Protein AF-W4P9Q2-F1 (afdb_monomer)

Organism: NCBI:txid1235809

Mean predicted aligned error: 14.95 Å

Radius of gyration: 25.49 Å; Cα contacts (8 Å, |Δi|>4): 202; chains: 1; bounding box: 60×60×60 Å

Foldseek 3Di:
DDPPVLVVLVVVLLVLCVVCPVVVNDDLVVSLVVSLVVQLDDPDPDPVVNVVSNVSSVLVSCCSPPVVVLCCVQSVDPDHDPVSVVVSVVCSVVVNHPPPQLPQFADDDLVVLVVVLCVCQVVVQFVDRDDSVLSNCLRSLNHPAATEGCALQSVLVVSVVCVVVVRGDPCNQVSCQVSVRYAYNPDSHGRRNDDPCPDDPPPPPPPDDDDDDD

Nearest PDB structures (foldseek):
  7q4p-assembly1_A  TM=1.648E-01  e=4.719E+00  Homo sapiens

pLDDT: mean 84.99, std 19.3, range [28.73, 98.56]

Sequence (214 aa):
MPENELWQLYRAAYEQYQCEILKGEKNYSRFVNDFFAYHLPTSCTREKQMRLHVMHVFSIKELLEERRDLVNFFFSKGSFDEEDYHQMEHLFNTGSSIESERESLANFSEKQISLITDFVNTTKLFRQDVSENDMANLFKCKLHAPLQANVNRHVALFFGALRQYGLLPFSWQMIIEENRLISSSANNQHFVPVISDAGCHRQRMSNSQRKSLP

Structure (mmCIF, N/CA/C/O backbone):
data_AF-W4P9Q2-F1
#
_entry.id   AF-W4P9Q2-F1
#
loop_
_atom_site.group_PDB
_atom_site.id
_atom_site.type_symbol
_atom_site.label_atom_id
_atom_site.label_alt_id
_atom_site.label_comp_id
_atom_site.label_asym_id
_atom_site.label_entity_id
_atom_site.label_seq_id
_atom_site.pdbx_PDB_ins_code
_atom_site.Cartn_x
_atom_site.Cartn_y
_atom_site.Cartn_z
_atom_site.occupancy
_atom_site.B_iso_or_equiv
_atom_site.auth_seq_id
_atom_site.auth_comp_id
_atom_site.auth_asym_id
_atom_site.auth_atom_id
_atom_site.pdbx_PDB_model_num
ATOM 1 N N . MET A 1 1 ? 31.431 -2.609 -10.080 1.00 64.31 1 MET A N 1
ATOM 2 C CA . MET A 1 1 ? 30.016 -2.195 -10.048 1.00 64.31 1 MET A CA 1
ATOM 3 C C . MET A 1 1 ? 29.830 -1.178 -8.950 1.00 64.31 1 MET A C 1
ATOM 5 O O . MET A 1 1 ? 30.588 -1.265 -7.984 1.00 64.31 1 MET A O 1
ATOM 9 N N . PRO A 1 2 ? 28.917 -0.212 -9.123 1.00 70.75 2 PRO A N 1
ATOM 10 C CA . PRO A 1 2 ? 28.586 0.739 -8.070 1.00 70.75 2 PRO A CA 1
ATOM 11 C C . PRO A 1 2 ? 28.010 0.004 -6.855 1.00 70.75 2 PRO A C 1
ATOM 13 O O . PRO A 1 2 ? 27.377 -1.039 -7.000 1.00 70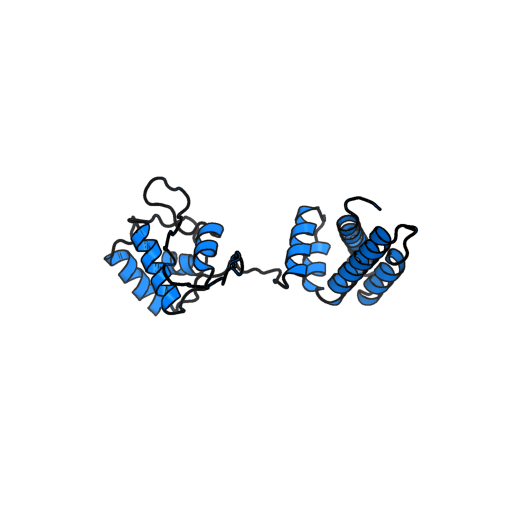.75 2 PRO A O 1
ATOM 16 N N . GLU A 1 3 ? 28.255 0.545 -5.664 1.00 72.44 3 GLU A N 1
ATOM 17 C CA . GLU A 1 3 ? 27.839 -0.047 -4.384 1.00 72.44 3 GLU A CA 1
ATOM 18 C C . GLU A 1 3 ? 26.306 -0.172 -4.272 1.00 72.44 3 GLU A C 1
ATOM 20 O O . GLU A 1 3 ? 25.815 -1.118 -3.666 1.00 72.44 3 GLU A O 1
ATOM 25 N N . ASN A 1 4 ? 25.566 0.683 -4.995 1.00 88.38 4 ASN A N 1
ATOM 26 C CA . ASN A 1 4 ? 24.100 0.753 -5.008 1.00 88.38 4 ASN A CA 1
ATOM 27 C C . ASN A 1 4 ? 23.515 0.478 -6.409 1.00 88.38 4 ASN A C 1
ATOM 29 O O . ASN A 1 4 ? 22.657 1.214 -6.890 1.00 88.38 4 ASN A O 1
ATOM 33 N N . GLU A 1 5 ? 24.019 -0.536 -7.117 1.00 94.12 5 GLU A N 1
ATOM 34 C CA . GLU A 1 5 ? 23.591 -0.838 -8.494 1.00 94.12 5 GLU A CA 1
ATOM 35 C C . GLU A 1 5 ? 22.075 -1.020 -8.646 1.00 94.12 5 GLU A C 1
ATOM 37 O O . GLU A 1 5 ? 21.499 -0.484 -9.590 1.00 94.12 5 GLU A O 1
ATOM 42 N N . LEU A 1 6 ? 21.427 -1.738 -7.726 1.00 95.69 6 LEU A N 1
ATOM 43 C CA . LEU A 1 6 ? 19.989 -1.996 -7.805 1.00 95.69 6 LEU A CA 1
ATOM 44 C C . LEU A 1 6 ? 19.186 -0.689 -7.781 1.00 95.69 6 LEU A C 1
ATOM 46 O O . LEU A 1 6 ? 18.374 -0.451 -8.671 1.00 95.69 6 LEU A O 1
ATOM 50 N N . TRP A 1 7 ? 19.501 0.206 -6.845 1.00 96.81 7 TRP A N 1
ATOM 51 C CA . TRP A 1 7 ? 18.944 1.559 -6.795 1.00 96.81 7 TRP A CA 1
ATOM 52 C C . TRP A 1 7 ? 19.163 2.333 -8.106 1.00 96.81 7 TRP A C 1
ATOM 54 O O . TRP A 1 7 ? 18.234 2.944 -8.634 1.00 96.81 7 TRP A O 1
ATOM 64 N N . GLN A 1 8 ? 20.365 2.272 -8.687 1.00 96.69 8 GLN A N 1
ATOM 65 C CA . GLN A 1 8 ? 20.643 2.936 -9.968 1.00 96.69 8 GLN A CA 1
ATOM 66 C C . GLN A 1 8 ? 19.784 2.382 -11.113 1.00 96.69 8 GLN A C 1
ATOM 68 O O . GLN A 1 8 ? 19.359 3.148 -11.974 1.00 96.69 8 GLN A O 1
ATOM 73 N N . LEU A 1 9 ? 19.483 1.080 -11.117 1.00 97.88 9 LEU A N 1
ATOM 74 C CA . LEU A 1 9 ? 18.583 0.482 -12.104 1.00 97.88 9 LEU A CA 1
ATOM 75 C C . LEU A 1 9 ? 17.128 0.922 -11.901 1.00 97.88 9 LEU A C 1
ATOM 77 O O . LEU A 1 9 ? 16.469 1.262 -12.881 1.00 97.88 9 LEU A O 1
ATOM 81 N N . TYR A 1 10 ? 16.639 0.986 -10.658 1.00 98.31 10 TYR A N 1
ATOM 82 C CA . TYR A 1 10 ? 15.317 1.551 -10.352 1.00 98.31 10 TYR A CA 1
ATOM 83 C C . TYR A 1 10 ? 15.205 3.002 -10.845 1.00 98.31 10 TYR A C 1
ATOM 85 O O . TYR A 1 10 ? 14.236 3.358 -11.518 1.00 98.31 10 TYR A O 1
ATOM 93 N N . ARG A 1 11 ? 16.223 3.830 -10.573 1.00 97.88 11 ARG A N 1
ATOM 94 C CA . ARG A 1 11 ? 16.281 5.222 -11.040 1.00 97.88 11 ARG A CA 1
ATOM 95 C C . ARG A 1 11 ? 16.314 5.322 -12.567 1.00 97.88 11 ARG A C 1
ATOM 97 O O . ARG A 1 11 ? 15.564 6.112 -13.130 1.00 97.88 11 ARG A O 1
ATOM 104 N N . ALA A 1 12 ? 17.130 4.512 -13.240 1.00 98.00 12 ALA A N 1
ATOM 105 C CA . ALA A 1 12 ? 17.185 4.492 -14.701 1.00 98.00 12 ALA A CA 1
ATOM 106 C C . ALA A 1 12 ? 15.833 4.084 -15.315 1.00 98.00 12 ALA A C 1
ATOM 108 O O . ALA A 1 12 ? 15.371 4.704 -16.273 1.00 98.00 12 ALA A O 1
ATOM 109 N N . ALA A 1 13 ? 15.163 3.082 -14.734 1.00 98.38 13 ALA A N 1
ATOM 110 C CA . ALA A 1 13 ? 13.840 2.650 -15.176 1.00 98.38 13 ALA A CA 1
ATOM 111 C C . ALA A 1 13 ? 12.796 3.761 -14.990 1.00 98.38 13 ALA A C 1
ATOM 113 O O . ALA A 1 13 ? 11.980 3.984 -15.884 1.00 98.38 13 ALA A O 1
ATOM 114 N N . TYR A 1 14 ? 12.855 4.489 -13.870 1.00 98.56 14 TYR A N 1
ATOM 115 C CA . TYR A 1 14 ? 12.022 5.663 -13.611 1.00 98.56 14 TYR A CA 1
ATOM 116 C C . TYR A 1 14 ? 12.231 6.767 -14.656 1.00 98.56 14 TYR A C 1
ATOM 118 O O . TYR A 1 14 ? 11.268 7.234 -15.264 1.00 98.56 14 TYR A O 1
ATOM 126 N N . GLU A 1 15 ? 13.480 7.169 -14.901 1.00 98.06 15 GLU A N 1
ATOM 127 C CA . GLU A 1 15 ? 13.819 8.238 -15.850 1.00 98.06 15 GLU A CA 1
ATOM 128 C C . GLU A 1 15 ? 13.358 7.893 -17.271 1.00 98.06 15 GLU A C 1
ATOM 130 O O . GLU A 1 15 ? 12.768 8.725 -17.972 1.00 98.06 15 GLU A O 1
ATOM 135 N N . GLN A 1 16 ? 13.570 6.642 -17.683 1.00 97.69 16 GLN A N 1
ATOM 136 C CA . GLN A 1 16 ? 13.121 6.166 -18.981 1.00 97.69 16 GLN A CA 1
ATOM 137 C C . GLN A 1 16 ? 11.587 6.065 -19.050 1.00 97.69 16 GLN A C 1
ATOM 139 O O . GLN A 1 16 ? 11.004 6.464 -20.056 1.00 97.69 16 GLN A O 1
ATOM 144 N N . TYR A 1 17 ? 10.907 5.628 -17.987 1.00 97.94 17 TYR A N 1
ATOM 145 C CA . TYR A 1 17 ? 9.440 5.608 -17.921 1.00 97.94 17 TYR A CA 1
ATOM 146 C C . TYR A 1 17 ? 8.835 7.017 -18.048 1.00 97.94 17 TYR A C 1
ATOM 148 O O . TYR A 1 17 ? 7.895 7.227 -18.819 1.00 97.94 17 TYR A O 1
ATOM 156 N N . GLN A 1 18 ? 9.405 8.000 -17.347 1.00 97.06 18 GLN A N 1
ATOM 157 C CA . GLN A 1 18 ? 9.011 9.411 -17.433 1.00 97.06 18 GLN A CA 1
ATOM 158 C C . GLN A 1 18 ? 9.137 9.952 -18.860 1.00 97.06 18 GLN A C 1
ATOM 160 O O . GLN A 1 18 ? 8.258 10.665 -19.347 1.00 97.06 18 GLN A O 1
ATOM 165 N N . CYS A 1 19 ? 10.228 9.608 -19.547 1.00 94.81 19 CYS A N 1
ATOM 166 C CA . CYS A 1 19 ? 10.469 10.073 -20.906 1.00 94.81 19 CYS A CA 1
ATOM 167 C C . CYS A 1 19 ? 9.597 9.356 -21.936 1.00 94.81 19 CYS A C 1
ATOM 169 O O . CYS A 1 19 ? 9.021 10.019 -22.787 1.00 94.81 19 CYS A O 1
ATOM 171 N N . GLU A 1 20 ? 9.488 8.033 -21.861 1.00 93.75 20 GLU A N 1
ATOM 172 C CA . GLU A 1 20 ? 8.921 7.229 -22.944 1.00 93.75 20 GLU A CA 1
ATOM 173 C C . GLU A 1 20 ? 7.435 6.908 -22.740 1.00 93.75 20 GLU A C 1
ATOM 175 O O . GLU A 1 20 ? 6.664 6.899 -23.701 1.00 93.75 20 GLU A O 1
ATOM 180 N N . ILE A 1 21 ? 7.008 6.642 -21.500 1.00 93.12 21 ILE A N 1
ATOM 181 C CA . ILE A 1 21 ? 5.643 6.184 -21.207 1.00 93.12 21 ILE A CA 1
ATOM 182 C C . ILE A 1 21 ? 4.716 7.352 -20.905 1.00 93.12 21 ILE A C 1
ATOM 184 O O . ILE A 1 21 ? 3.6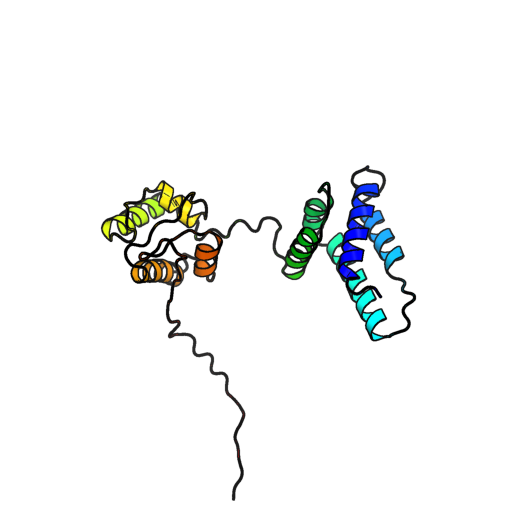61 7.459 -21.530 1.00 93.12 21 ILE A O 1
ATOM 188 N N . LEU A 1 22 ? 5.097 8.255 -19.997 1.00 88.62 22 LEU A N 1
ATOM 189 C CA . LEU A 1 22 ? 4.222 9.377 -19.628 1.00 88.62 22 LEU A CA 1
ATOM 190 C C . LEU A 1 22 ? 4.018 10.379 -20.769 1.00 88.62 22 LEU A C 1
ATOM 192 O O . LEU A 1 22 ? 2.963 11.004 -20.853 1.00 88.62 22 LEU A O 1
ATOM 196 N N . LYS A 1 23 ? 4.986 10.494 -21.683 1.00 90.12 23 LYS A N 1
ATOM 197 C CA . LYS A 1 23 ? 4.844 11.301 -22.905 1.00 90.12 23 LYS A CA 1
ATOM 198 C C . LYS A 1 23 ? 4.103 10.578 -24.035 1.00 90.12 23 LYS A C 1
ATOM 200 O O . LYS A 1 23 ? 3.857 11.179 -25.075 1.00 90.12 23 LYS A O 1
ATOM 205 N N . GLY A 1 24 ? 3.743 9.304 -23.849 1.00 83.88 24 GLY A N 1
ATOM 206 C CA . GLY A 1 24 ? 3.058 8.494 -24.859 1.00 83.88 24 GLY A CA 1
ATOM 207 C C . GLY A 1 24 ? 3.923 8.133 -26.071 1.00 83.88 24 GLY A C 1
ATOM 208 O O . GLY A 1 24 ? 3.384 7.806 -27.126 1.00 83.88 24 GLY A O 1
ATOM 209 N N . GLU A 1 25 ? 5.250 8.193 -25.943 1.00 82.44 25 GLU A N 1
ATOM 210 C CA . GLU A 1 25 ? 6.199 7.941 -27.036 1.00 82.44 25 GLU A CA 1
ATOM 211 C C . GLU A 1 25 ? 6.399 6.441 -27.303 1.00 82.44 25 GLU A C 1
ATOM 213 O O . GLU A 1 25 ? 6.746 6.046 -28.419 1.00 82.44 25 GLU A O 1
ATOM 218 N N . LYS A 1 26 ? 6.175 5.586 -26.295 1.00 90.62 26 LYS A N 1
ATOM 219 C CA . LYS A 1 26 ? 6.426 4.145 -26.388 1.00 90.62 26 LYS A CA 1
ATOM 220 C C . LYS A 1 26 ? 5.340 3.312 -25.712 1.00 90.62 26 LYS A C 1
ATOM 222 O O . LYS A 1 26 ? 4.760 3.681 -24.695 1.00 90.62 26 LYS A O 1
ATOM 227 N N . ASN A 1 27 ? 5.091 2.126 -26.266 1.00 92.88 27 ASN A N 1
ATOM 228 C CA . ASN A 1 27 ? 4.282 1.117 -25.592 1.00 92.88 27 ASN A CA 1
ATOM 229 C C . ASN A 1 27 ? 5.034 0.528 -24.386 1.00 92.88 27 ASN A C 1
ATOM 231 O O . ASN A 1 27 ? 6.227 0.237 -24.475 1.00 92.88 27 ASN A O 1
ATOM 235 N N . TYR A 1 28 ? 4.312 0.271 -23.295 1.00 93.50 28 TYR A N 1
ATOM 236 C CA . TYR A 1 28 ? 4.883 -0.258 -22.057 1.00 93.50 28 TYR A CA 1
ATOM 237 C C . TYR A 1 28 ? 5.678 -1.560 -22.245 1.00 93.50 28 TYR A C 1
ATOM 239 O O . TYR A 1 28 ? 6.812 -1.647 -21.788 1.00 93.50 28 TYR A O 1
ATOM 247 N N . SER A 1 29 ? 5.156 -2.552 -22.974 1.00 93.62 29 SER A N 1
ATOM 248 C CA . SER A 1 29 ? 5.878 -3.823 -23.164 1.00 93.62 29 SER A CA 1
ATOM 249 C C . SER A 1 29 ? 7.176 -3.641 -23.953 1.00 93.62 29 SER A C 1
ATOM 251 O O . SER A 1 29 ? 8.146 -4.371 -23.749 1.00 93.62 29 SER A O 1
ATOM 253 N N . ARG A 1 30 ? 7.223 -2.645 -24.846 1.00 96.88 30 ARG A N 1
ATOM 254 C CA . ARG A 1 30 ? 8.439 -2.312 -25.585 1.00 96.88 30 ARG A CA 1
ATOM 255 C C . ARG A 1 30 ? 9.467 -1.625 -24.692 1.00 96.88 30 ARG A C 1
ATOM 257 O O . ARG A 1 30 ? 10.634 -1.987 -24.763 1.00 96.88 30 ARG A O 1
ATOM 264 N N . PHE A 1 31 ? 9.028 -0.701 -23.838 1.00 97.00 31 PHE A N 1
ATOM 265 C CA . PHE A 1 31 ? 9.863 -0.075 -22.808 1.00 97.00 31 PHE A CA 1
ATOM 266 C C . PHE A 1 31 ? 10.551 -1.122 -21.922 1.00 97.00 31 PHE A C 1
ATOM 268 O O . PHE A 1 31 ? 11.771 -1.092 -21.799 1.00 97.00 31 PHE A O 1
ATOM 275 N N . VAL A 1 32 ? 9.798 -2.093 -21.392 1.00 97.62 32 VAL A N 1
ATOM 276 C CA . VAL A 1 32 ? 10.357 -3.144 -20.523 1.00 97.62 32 VAL A CA 1
ATOM 277 C C . VAL A 1 32 ? 11.416 -3.976 -21.250 1.00 97.62 32 VAL A C 1
ATOM 279 O O . VAL A 1 32 ? 12.504 -4.203 -20.721 1.00 97.62 32 VAL A O 1
ATOM 282 N N . ASN A 1 33 ? 11.124 -4.403 -22.482 1.00 97.06 33 ASN A N 1
ATOM 283 C CA . ASN A 1 33 ? 12.061 -5.200 -23.273 1.00 97.06 33 ASN A CA 1
ATOM 284 C C . ASN A 1 33 ? 13.333 -4.423 -23.639 1.00 97.06 33 ASN A C 1
ATOM 286 O O . ASN A 1 33 ? 14.426 -4.982 -23.555 1.00 97.06 33 ASN A O 1
ATOM 290 N N . ASP A 1 34 ? 13.202 -3.151 -24.026 1.00 97.38 34 ASP A N 1
ATOM 291 C CA . ASP A 1 34 ? 14.348 -2.298 -24.351 1.00 97.38 34 ASP A CA 1
ATOM 292 C C . ASP A 1 34 ? 15.218 -2.057 -23.107 1.00 97.38 34 ASP A C 1
ATOM 294 O O . ASP A 1 34 ? 16.438 -2.205 -23.182 1.00 97.38 34 ASP A O 1
ATOM 298 N N . PHE A 1 35 ? 14.598 -1.754 -21.957 1.00 97.81 35 PHE A N 1
ATOM 299 C CA . PHE A 1 35 ? 15.301 -1.570 -20.686 1.00 97.81 35 PHE A CA 1
ATOM 300 C C . PHE A 1 35 ? 16.097 -2.828 -20.315 1.00 97.81 35 PHE A C 1
ATOM 302 O O . PHE A 1 35 ? 17.302 -2.763 -20.067 1.00 97.81 35 PHE A O 1
ATOM 309 N N . PHE A 1 36 ? 15.452 -3.998 -20.349 1.00 97.38 36 PHE A N 1
ATOM 310 C CA . PHE A 1 36 ? 16.111 -5.267 -20.049 1.00 97.38 36 PHE A CA 1
ATOM 311 C C . PHE A 1 36 ? 17.279 -5.555 -21.000 1.00 97.38 36 PHE A C 1
ATOM 313 O O . PHE A 1 36 ? 18.379 -5.871 -20.549 1.00 97.38 36 PHE A O 1
ATOM 320 N N . ALA A 1 37 ? 17.064 -5.423 -22.311 1.00 96.94 37 ALA A N 1
ATOM 321 C CA . ALA A 1 37 ? 18.093 -5.702 -23.309 1.00 96.94 37 ALA A CA 1
ATOM 322 C C . ALA A 1 37 ? 19.308 -4.771 -23.176 1.00 96.94 37 ALA A C 1
ATOM 324 O O . ALA A 1 37 ? 20.439 -5.211 -23.383 1.00 96.94 37 ALA A O 1
ATOM 325 N N . TYR A 1 38 ? 19.080 -3.505 -22.820 1.00 97.25 38 TYR A N 1
ATOM 326 C CA . TYR A 1 38 ? 20.139 -2.517 -22.638 1.00 97.25 38 TYR A CA 1
ATOM 327 C C . TYR A 1 38 ? 20.955 -2.757 -21.363 1.00 97.25 38 TYR A C 1
ATOM 329 O O . TYR A 1 38 ? 22.178 -2.627 -21.385 1.00 97.25 38 TYR A O 1
ATOM 337 N N . HIS A 1 39 ? 20.294 -3.125 -20.262 1.00 96.50 39 HIS A N 1
ATOM 338 C CA . HIS A 1 39 ? 20.943 -3.257 -18.958 1.00 96.50 39 HIS A CA 1
ATOM 339 C C . HIS A 1 39 ? 21.492 -4.653 -18.654 1.00 96.50 39 HIS A C 1
ATOM 341 O O . HIS A 1 39 ? 22.308 -4.760 -17.749 1.00 96.50 39 HIS A O 1
ATOM 347 N N . LEU A 1 40 ? 21.092 -5.703 -19.380 1.00 95.56 40 LEU A N 1
ATOM 348 C CA . LEU A 1 40 ? 21.566 -7.076 -19.149 1.00 95.56 40 LEU A CA 1
ATOM 349 C C . LEU A 1 40 ? 23.082 -7.278 -19.360 1.00 95.56 40 LEU A C 1
ATOM 351 O O . LEU A 1 40 ? 23.690 -8.035 -18.595 1.00 95.56 40 LEU A O 1
ATOM 355 N N . PRO A 1 41 ? 23.725 -6.692 -20.389 1.00 94.19 41 PRO A N 1
ATOM 356 C CA . PRO A 1 41 ? 25.159 -6.850 -20.575 1.00 94.19 41 PRO A CA 1
ATOM 357 C C . PRO A 1 41 ? 25.950 -6.099 -19.501 1.00 94.19 41 PRO A C 1
ATOM 359 O O . PRO A 1 41 ? 25.735 -4.915 -19.256 1.00 94.19 41 PRO A O 1
ATOM 362 N N . THR A 1 42 ? 26.969 -6.755 -18.944 1.00 88.81 42 THR A N 1
ATOM 363 C CA . THR A 1 42 ? 27.932 -6.112 -18.048 1.00 88.81 42 THR A CA 1
ATOM 364 C C . THR A 1 42 ? 29.367 -6.324 -18.508 1.00 88.81 42 THR A C 1
ATOM 366 O O . THR A 1 42 ? 29.739 -7.397 -18.975 1.00 88.81 42 THR A O 1
ATOM 369 N N . SER A 1 43 ? 30.204 -5.302 -18.332 1.00 86.94 43 SER A N 1
ATOM 370 C CA . SER A 1 43 ? 31.654 -5.392 -18.531 1.00 86.94 43 SER A CA 1
ATOM 371 C C . SER A 1 43 ? 32.390 -6.012 -17.333 1.00 86.94 43 SER A C 1
ATOM 373 O O . SER A 1 43 ? 33.615 -6.146 -17.356 1.00 86.94 43 SER A O 1
ATOM 375 N N . CYS A 1 44 ? 31.677 -6.381 -16.261 1.00 86.94 44 CYS A N 1
ATOM 376 C CA . CYS A 1 44 ? 32.286 -6.953 -15.069 1.00 86.94 44 CYS A CA 1
ATOM 377 C C . CYS A 1 44 ? 32.764 -8.394 -15.297 1.00 86.94 44 CYS A C 1
ATOM 379 O O . CYS A 1 44 ? 31.982 -9.282 -15.614 1.00 86.94 44 CYS A O 1
ATOM 381 N N . THR A 1 45 ? 34.049 -8.645 -15.040 1.00 86.00 45 THR A N 1
ATOM 382 C CA . THR A 1 45 ? 34.677 -9.969 -15.194 1.00 86.00 45 THR A CA 1
ATOM 383 C C . THR A 1 45 ? 34.734 -10.779 -13.896 1.00 86.00 45 THR A C 1
ATOM 385 O O . THR A 1 45 ? 35.119 -11.947 -13.902 1.00 86.00 45 THR A O 1
ATOM 388 N N . ARG A 1 46 ? 34.357 -10.185 -12.755 1.00 92.31 46 ARG A N 1
ATOM 389 C CA . ARG A 1 46 ? 34.334 -10.871 -11.456 1.00 92.31 46 ARG A CA 1
ATOM 390 C C . ARG A 1 46 ? 33.032 -11.644 -11.313 1.00 92.31 46 ARG A C 1
ATOM 392 O O . ARG A 1 46 ? 31.973 -11.040 -11.178 1.00 92.31 46 ARG A O 1
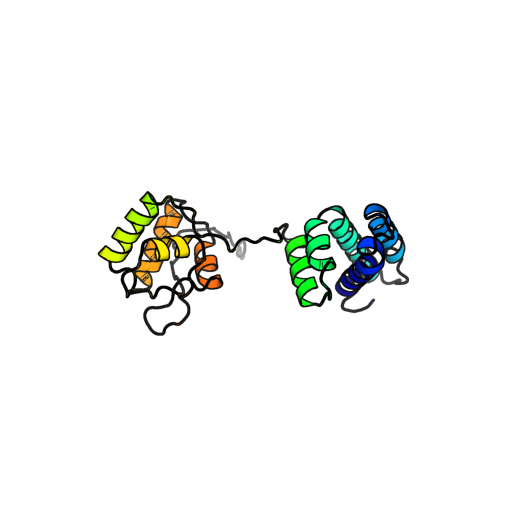ATOM 399 N N . GLU A 1 47 ? 33.128 -12.967 -11.235 1.00 92.75 47 GLU A N 1
ATOM 400 C CA . GLU A 1 47 ? 31.971 -13.870 -11.240 1.00 92.75 47 GLU A CA 1
ATOM 401 C C . GLU A 1 47 ? 30.868 -13.475 -10.243 1.00 92.75 47 GLU A C 1
ATOM 403 O O . GLU A 1 47 ? 29.707 -13.354 -10.625 1.00 92.75 47 GLU A O 1
ATOM 408 N N . LYS A 1 48 ? 31.220 -13.208 -8.976 1.00 91.88 48 LYS A N 1
ATOM 409 C CA . LYS A 1 48 ? 30.242 -12.820 -7.944 1.00 91.88 48 LYS A CA 1
ATOM 410 C C . LYS A 1 48 ? 29.482 -11.537 -8.303 1.00 91.88 48 LYS A C 1
ATOM 412 O O . LYS A 1 48 ? 28.288 -11.451 -8.051 1.00 91.88 48 LYS A O 1
ATOM 417 N N . GLN A 1 49 ? 30.172 -10.551 -8.874 1.00 91.38 49 GLN A N 1
ATOM 418 C CA . GLN A 1 49 ? 29.569 -9.272 -9.257 1.00 91.38 49 GLN A CA 1
ATOM 419 C C . GLN A 1 49 ? 28.714 -9.424 -10.518 1.00 91.38 49 GLN A C 1
ATOM 421 O O . GLN A 1 49 ? 27.606 -8.910 -10.561 1.00 91.38 49 GLN A O 1
ATOM 426 N N . MET A 1 50 ? 29.178 -10.206 -11.495 1.00 92.94 50 MET A N 1
ATOM 427 C CA . MET A 1 50 ? 28.403 -10.524 -12.695 1.00 92.94 50 MET A CA 1
ATOM 428 C C . MET A 1 50 ? 27.096 -11.251 -12.354 1.00 92.94 50 MET A C 1
ATOM 430 O O . MET A 1 50 ? 26.039 -10.869 -12.844 1.00 92.94 50 MET A O 1
ATOM 434 N N . ARG A 1 51 ? 27.142 -12.262 -11.474 1.00 94.50 51 ARG A N 1
ATOM 435 C CA . ARG A 1 51 ? 25.933 -12.965 -11.013 1.00 94.50 51 ARG A CA 1
ATOM 436 C C . ARG A 1 51 ? 24.965 -12.020 -10.302 1.00 94.50 51 ARG A C 1
ATOM 438 O O . ARG A 1 51 ? 23.772 -12.078 -10.570 1.00 94.50 51 ARG A O 1
ATOM 445 N N . LEU A 1 52 ? 25.481 -11.154 -9.430 1.00 94.44 52 LEU A N 1
ATOM 446 C CA . LEU A 1 52 ? 24.665 -10.185 -8.702 1.00 94.44 52 LEU A CA 1
ATOM 447 C C . LEU A 1 52 ? 23.964 -9.200 -9.650 1.00 94.44 52 LEU A C 1
ATOM 449 O O . LEU A 1 52 ? 22.765 -8.993 -9.524 1.00 94.44 52 LEU A O 1
ATOM 453 N N . HIS A 1 53 ? 24.676 -8.677 -10.646 1.00 95.94 53 HIS A N 1
ATOM 454 C CA . HIS A 1 53 ? 24.094 -7.808 -11.668 1.00 95.94 53 HIS A CA 1
ATOM 455 C C . HIS A 1 53 ? 22.984 -8.480 -12.461 1.00 95.94 53 HIS A C 1
ATOM 457 O O . HIS A 1 53 ? 21.914 -7.904 -12.633 1.00 95.94 53 HIS A O 1
ATOM 463 N N . VAL A 1 54 ? 23.208 -9.724 -12.898 1.00 95.94 54 VAL A N 1
ATOM 464 C CA . VAL A 1 54 ? 22.164 -10.496 -13.578 1.00 95.94 54 VAL A CA 1
ATOM 465 C C . VAL A 1 54 ? 20.938 -10.626 -12.671 1.00 95.94 54 VAL A C 1
ATOM 467 O O . VAL A 1 54 ? 19.828 -10.378 -13.130 1.00 95.94 54 VAL A O 1
ATOM 470 N N . MET A 1 55 ? 21.113 -10.926 -11.379 1.00 95.94 55 MET A N 1
ATOM 471 C CA . MET A 1 55 ? 19.989 -10.967 -10.435 1.00 95.94 55 MET A CA 1
ATOM 472 C C . MET A 1 55 ? 19.261 -9.621 -10.327 1.00 95.94 55 MET A C 1
ATOM 474 O O . MET A 1 55 ? 18.034 -9.604 -10.361 1.00 95.94 55 MET A O 1
ATOM 478 N N . HIS A 1 56 ? 19.987 -8.504 -10.244 1.00 97.06 56 HIS A N 1
ATOM 479 C CA . HIS A 1 56 ? 19.384 -7.172 -10.184 1.00 97.06 56 HIS A CA 1
ATOM 480 C C . HIS A 1 56 ? 18.570 -6.849 -11.442 1.00 97.06 56 HIS A C 1
ATOM 482 O O . HIS A 1 56 ? 17.414 -6.452 -11.339 1.00 97.06 56 HIS A O 1
ATOM 488 N N . VAL A 1 57 ? 19.133 -7.062 -12.633 1.00 97.56 57 VAL A N 1
ATOM 489 C CA . VAL A 1 57 ? 18.449 -6.766 -13.901 1.00 97.56 57 VAL A CA 1
ATOM 490 C C . VAL A 1 57 ? 17.185 -7.614 -14.064 1.00 97.56 57 VAL A C 1
ATOM 492 O O . VAL A 1 57 ? 16.149 -7.097 -14.482 1.00 97.56 57 VAL A O 1
ATOM 495 N N . PHE A 1 58 ? 17.237 -8.898 -13.698 1.00 97.62 58 PHE A N 1
ATOM 496 C CA . PHE A 1 58 ? 16.055 -9.763 -13.725 1.00 97.62 58 PHE A CA 1
ATOM 497 C C . PHE A 1 58 ? 15.002 -9.352 -12.693 1.00 97.62 58 PHE A C 1
ATOM 499 O O . PHE A 1 58 ? 13.822 -9.355 -13.026 1.00 97.62 58 PHE A O 1
ATOM 506 N N . SER A 1 59 ? 15.413 -8.938 -11.492 1.00 97.06 59 SER A N 1
ATOM 507 C CA . SER A 1 59 ? 14.499 -8.425 -10.465 1.00 97.06 59 SER A CA 1
ATOM 508 C C . SER A 1 59 ? 13.731 -7.189 -10.951 1.00 97.06 59 SER A C 1
ATOM 510 O O . SER A 1 59 ? 12.515 -7.122 -10.794 1.00 97.06 59 SER A O 1
ATOM 512 N N . ILE A 1 60 ? 14.405 -6.250 -11.629 1.00 98.06 60 ILE A N 1
ATOM 513 C CA . ILE A 1 60 ? 13.734 -5.089 -12.235 1.00 98.06 60 ILE A CA 1
ATOM 514 C C . ILE A 1 60 ? 12.800 -5.515 -13.362 1.00 98.06 60 ILE A C 1
ATOM 516 O O . ILE A 1 60 ? 11.684 -5.015 -13.446 1.00 98.06 60 ILE A O 1
ATOM 520 N N . LYS A 1 61 ? 13.224 -6.440 -14.231 1.00 97.81 61 LYS A N 1
ATOM 521 C CA . LYS A 1 61 ? 12.355 -6.941 -15.303 1.00 97.81 61 LYS A CA 1
ATOM 522 C C . LYS A 1 61 ? 11.064 -7.534 -14.731 1.00 97.81 61 LYS A C 1
ATOM 524 O O . LYS A 1 61 ? 9.988 -7.175 -15.193 1.00 97.81 61 LYS A O 1
ATOM 529 N N . GLU A 1 62 ? 11.176 -8.383 -13.714 1.00 97.69 62 GLU A N 1
ATOM 530 C CA . GLU A 1 62 ? 10.035 -8.996 -13.030 1.00 97.69 62 GLU A CA 1
ATOM 531 C C . GLU A 1 62 ? 9.130 -7.942 -12.378 1.00 97.69 62 GLU A C 1
ATOM 533 O O . GLU A 1 62 ? 7.920 -7.973 -12.577 1.00 97.69 62 GLU A O 1
ATOM 538 N N . LEU A 1 63 ? 9.698 -6.950 -11.684 1.00 98.06 63 LEU A N 1
ATOM 539 C CA . LEU A 1 63 ? 8.943 -5.814 -11.145 1.00 98.06 63 LEU A CA 1
ATOM 540 C C . LEU A 1 63 ? 8.145 -5.087 -12.238 1.00 98.06 63 LEU A C 1
ATOM 542 O O . LEU A 1 63 ? 6.962 -4.797 -12.053 1.00 98.06 63 LEU A O 1
ATOM 546 N N . LEU A 1 64 ? 8.795 -4.779 -13.364 1.00 97.81 64 LEU A N 1
ATOM 547 C CA . LEU A 1 64 ? 8.178 -4.058 -14.474 1.00 97.81 64 LEU A CA 1
ATOM 548 C C . LEU A 1 64 ? 7.072 -4.878 -15.159 1.00 97.81 64 LEU A C 1
ATOM 550 O O . LEU A 1 64 ? 6.090 -4.308 -15.624 1.00 97.81 64 LEU A O 1
ATOM 554 N N . GLU A 1 65 ? 7.198 -6.200 -15.236 1.00 95.31 65 GLU A N 1
ATOM 555 C CA . GLU A 1 65 ? 6.191 -7.058 -15.875 1.00 95.31 65 GLU A CA 1
ATOM 556 C C . GLU A 1 65 ? 5.023 -7.384 -14.938 1.00 95.31 65 GLU A C 1
ATOM 558 O O . GLU A 1 65 ? 3.863 -7.246 -15.330 1.00 95.31 65 GLU A O 1
ATOM 563 N N . GLU A 1 66 ? 5.321 -7.754 -13.693 1.00 94.50 66 GLU A N 1
ATOM 564 C CA . GLU A 1 66 ? 4.362 -8.390 -12.785 1.00 94.50 66 GLU A CA 1
ATOM 565 C C . GLU A 1 66 ? 3.740 -7.415 -11.775 1.00 94.50 66 GLU A C 1
ATOM 567 O O . GLU A 1 66 ? 2.642 -7.651 -11.272 1.00 94.50 66 GLU A O 1
ATOM 572 N N . ARG A 1 67 ? 4.404 -6.288 -11.479 1.00 94.19 67 ARG A N 1
ATOM 573 C CA . ARG A 1 67 ? 3.944 -5.286 -10.499 1.00 94.19 67 ARG A CA 1
ATOM 574 C C . ARG A 1 67 ? 3.797 -3.899 -11.107 1.00 94.19 67 ARG A C 1
ATOM 576 O O . ARG A 1 67 ? 4.253 -2.881 -10.581 1.00 94.19 67 ARG A O 1
ATOM 583 N N . ARG A 1 68 ? 3.078 -3.849 -12.230 1.00 91.75 68 ARG A N 1
ATOM 584 C CA . ARG A 1 68 ? 2.751 -2.602 -12.935 1.00 91.75 68 ARG A CA 1
ATOM 585 C C . ARG A 1 68 ? 1.966 -1.610 -12.072 1.00 91.75 68 ARG A C 1
ATOM 587 O O . ARG A 1 68 ? 2.047 -0.409 -12.313 1.00 91.75 68 ARG A O 1
ATOM 594 N N . ASP A 1 69 ? 1.229 -2.090 -11.072 1.00 88.88 69 ASP A N 1
ATOM 595 C CA . ASP A 1 69 ? 0.612 -1.254 -10.042 1.00 88.88 69 ASP A CA 1
ATOM 596 C C . ASP A 1 69 ? 1.663 -0.370 -9.358 1.00 88.88 69 ASP A C 1
ATOM 598 O O . ASP A 1 69 ? 1.527 0.856 -9.370 1.00 88.88 69 ASP A O 1
ATOM 602 N N . LEU A 1 70 ? 2.746 -0.974 -8.848 1.00 95.25 70 LEU A N 1
ATOM 603 C CA . LEU A 1 70 ? 3.839 -0.256 -8.193 1.00 95.25 70 LEU A CA 1
ATOM 604 C C . LEU A 1 70 ? 4.506 0.711 -9.160 1.00 95.25 70 LEU A C 1
ATOM 606 O O . LEU A 1 70 ? 4.730 1.868 -8.813 1.00 95.25 70 LEU A O 1
ATOM 610 N N . VAL A 1 71 ? 4.795 0.259 -10.382 1.00 96.75 71 VAL A N 1
ATOM 611 C CA . VAL A 1 71 ? 5.442 1.098 -11.398 1.00 96.75 71 VAL A CA 1
ATOM 612 C C . VAL A 1 71 ? 4.598 2.328 -11.697 1.00 96.75 71 VAL A C 1
ATOM 614 O O . VAL A 1 71 ? 5.097 3.443 -11.627 1.00 96.75 71 VAL A O 1
ATOM 617 N N . ASN A 1 72 ? 3.304 2.155 -11.963 1.00 92.19 72 ASN A N 1
ATOM 618 C CA . ASN A 1 72 ? 2.418 3.280 -12.233 1.00 92.19 72 ASN A CA 1
ATOM 619 C C . ASN A 1 72 ? 2.336 4.233 -11.032 1.00 92.19 72 ASN A C 1
ATOM 621 O O . ASN A 1 72 ? 2.311 5.444 -11.230 1.00 92.19 72 ASN A O 1
ATOM 625 N N . PHE A 1 73 ? 2.302 3.715 -9.802 1.00 93.06 73 PHE A N 1
ATOM 626 C CA . PHE A 1 73 ? 2.202 4.538 -8.598 1.00 93.06 73 PHE A CA 1
ATOM 627 C C . PHE A 1 73 ? 3.479 5.336 -8.317 1.00 93.06 73 PHE A C 1
ATOM 629 O O . PHE A 1 73 ? 3.426 6.557 -8.178 1.00 93.06 73 PHE A O 1
ATOM 636 N N . PHE A 1 74 ? 4.629 4.664 -8.253 1.00 96.62 74 PHE A N 1
ATOM 637 C CA . PHE A 1 74 ? 5.898 5.304 -7.919 1.00 96.62 74 PHE A CA 1
ATOM 638 C C . PHE A 1 74 ? 6.466 6.087 -9.098 1.00 96.62 74 PHE A C 1
ATOM 640 O O . PHE A 1 74 ? 6.889 7.226 -8.922 1.00 96.62 74 PHE A O 1
ATOM 647 N N . PHE A 1 75 ? 6.432 5.535 -10.314 1.00 97.38 75 PHE A N 1
ATOM 648 C CA . PHE A 1 75 ? 7.075 6.186 -11.453 1.00 97.38 75 PHE A CA 1
ATOM 649 C C . PHE A 1 75 ? 6.239 7.281 -12.096 1.00 97.38 75 PHE A C 1
ATOM 651 O O . PHE A 1 75 ? 6.765 7.973 -12.957 1.00 97.38 75 PHE A O 1
ATOM 658 N N . SER A 1 76 ? 4.984 7.491 -11.691 1.00 94.31 76 SER A N 1
ATOM 659 C CA . SER A 1 76 ? 4.219 8.677 -12.113 1.00 94.31 76 SER A CA 1
ATOM 660 C C . SER A 1 76 ? 4.449 9.895 -11.212 1.00 94.31 76 SER A C 1
ATOM 662 O O . SER A 1 76 ? 3.931 10.972 -11.508 1.00 94.31 76 SER A O 1
ATOM 664 N N . LYS A 1 77 ? 5.211 9.755 -10.117 1.00 93.62 77 LYS A N 1
ATOM 665 C CA . LYS A 1 77 ? 5.621 10.890 -9.278 1.00 93.62 77 LYS A CA 1
ATOM 666 C C . LYS A 1 77 ? 6.521 11.842 -10.078 1.00 93.62 77 LYS A C 1
ATOM 668 O O . LYS A 1 77 ? 7.142 11.444 -11.055 1.00 93.62 77 LYS A O 1
ATOM 673 N N . GLY A 1 78 ? 6.585 13.114 -9.672 1.00 93.94 78 GLY A N 1
ATOM 674 C CA . GLY A 1 78 ? 7.468 14.106 -10.311 1.00 93.94 78 GLY A CA 1
ATOM 675 C C . GLY A 1 78 ? 8.952 13.932 -9.962 1.00 93.94 78 GLY A C 1
ATOM 676 O O . GLY A 1 78 ? 9.827 14.448 -10.655 1.00 93.94 78 GLY A O 1
ATOM 677 N N . SER A 1 79 ? 9.235 13.194 -8.892 1.00 96.12 79 SER A N 1
ATOM 678 C CA . SER A 1 79 ? 10.565 12.776 -8.464 1.00 96.12 79 SER A CA 1
ATOM 679 C C . SER A 1 79 ? 10.488 11.355 -7.923 1.00 96.12 79 SER A C 1
ATOM 681 O O . SER A 1 79 ? 9.429 10.935 -7.459 1.00 96.12 79 SER A O 1
ATOM 683 N N . PHE A 1 80 ? 11.615 10.652 -7.958 1.00 97.38 80 PHE A N 1
ATOM 684 C CA . PHE A 1 80 ? 11.757 9.315 -7.401 1.00 97.38 80 PHE A CA 1
ATOM 685 C C . PHE A 1 80 ? 13.069 9.256 -6.619 1.00 97.38 80 PHE A C 1
ATOM 687 O O . PHE A 1 80 ? 14.158 9.330 -7.202 1.00 97.38 80 PHE A O 1
ATOM 694 N N . ASP A 1 81 ? 12.952 9.239 -5.294 1.00 96.94 81 ASP A N 1
ATOM 695 C CA . ASP A 1 81 ? 14.081 9.277 -4.366 1.00 96.94 81 ASP A CA 1
ATOM 696 C C . ASP A 1 81 ? 14.358 7.911 -3.709 1.00 96.94 81 ASP A C 1
ATOM 698 O O . ASP A 1 81 ? 13.795 6.884 -4.085 1.00 96.94 81 ASP A O 1
ATOM 702 N N . GLU A 1 82 ? 15.330 7.873 -2.798 1.00 95.00 82 GLU A N 1
ATOM 703 C CA . GLU A 1 82 ? 15.779 6.623 -2.177 1.00 95.00 82 GLU A CA 1
ATOM 704 C C . GLU A 1 82 ? 14.727 6.045 -1.211 1.00 95.00 82 GLU A C 1
ATOM 706 O O . GLU A 1 82 ? 14.637 4.827 -1.069 1.00 95.00 82 GLU A O 1
ATOM 711 N N . GLU A 1 83 ? 13.877 6.894 -0.621 1.00 94.19 83 GLU A N 1
ATOM 712 C CA . GLU A 1 83 ? 12.752 6.454 0.213 1.00 94.19 83 GLU A CA 1
ATOM 713 C C . GLU A 1 83 ? 11.680 5.784 -0.653 1.00 94.19 83 GLU A C 1
ATOM 715 O O . GLU A 1 83 ? 11.204 4.693 -0.331 1.00 94.19 83 GLU A O 1
ATOM 720 N N . ASP A 1 84 ? 11.362 6.384 -1.804 1.00 96.12 84 ASP A N 1
ATOM 721 C CA . ASP A 1 84 ? 10.469 5.780 -2.792 1.00 96.12 84 ASP A CA 1
ATOM 722 C C . ASP A 1 84 ? 10.980 4.412 -3.262 1.00 96.12 84 ASP A C 1
ATOM 724 O O . ASP A 1 84 ? 10.199 3.465 -3.384 1.00 96.12 84 ASP A O 1
ATOM 728 N N . TYR A 1 85 ? 12.289 4.293 -3.499 1.00 96.94 85 TYR A N 1
ATOM 729 C CA . TYR A 1 85 ? 12.925 3.024 -3.845 1.00 96.94 85 TYR A CA 1
ATOM 730 C C . TYR A 1 85 ? 12.761 1.982 -2.746 1.00 96.94 85 TYR A C 1
ATOM 732 O O . TYR A 1 85 ? 12.277 0.888 -3.034 1.00 96.94 85 TYR A O 1
ATOM 740 N N . HIS A 1 86 ? 13.113 2.308 -1.501 1.00 95.12 86 HIS A N 1
ATOM 741 C CA . HIS A 1 86 ? 12.995 1.363 -0.394 1.00 95.12 86 HIS A CA 1
ATOM 742 C C . HIS A 1 86 ? 11.551 0.910 -0.183 1.00 95.12 86 HIS A C 1
ATOM 744 O O . HIS A 1 86 ? 11.301 -0.278 0.039 1.00 95.12 86 HIS A O 1
ATOM 750 N N . GLN A 1 87 ? 10.587 1.823 -0.312 1.00 94.69 87 GLN A N 1
ATOM 751 C CA . GLN A 1 87 ? 9.175 1.481 -0.205 1.00 94.69 87 GLN A CA 1
ATOM 752 C C . GLN A 1 87 ? 8.726 0.566 -1.352 1.00 94.69 87 GLN A C 1
ATOM 754 O O . GLN A 1 87 ? 8.095 -0.466 -1.114 1.00 94.69 87 GLN A O 1
ATOM 759 N N . MET A 1 88 ? 9.058 0.916 -2.595 1.00 96.56 88 MET A N 1
ATOM 760 C CA . MET A 1 88 ? 8.688 0.138 -3.776 1.00 96.56 88 MET A CA 1
ATOM 761 C C . MET A 1 88 ? 9.314 -1.261 -3.750 1.00 96.56 88 MET A C 1
ATOM 763 O O . MET A 1 88 ? 8.622 -2.253 -3.982 1.00 96.56 88 MET A O 1
ATOM 767 N N . GLU A 1 89 ? 10.599 -1.351 -3.412 1.00 96.25 89 GLU A N 1
ATOM 768 C CA . GLU A 1 89 ? 11.337 -2.605 -3.276 1.00 96.25 89 GLU A CA 1
ATOM 769 C C . GLU A 1 89 ? 10.750 -3.480 -2.159 1.00 96.25 89 GLU A C 1
ATOM 771 O O . GLU A 1 89 ? 10.579 -4.688 -2.338 1.00 96.25 89 GLU A O 1
ATOM 776 N N . HIS A 1 90 ? 10.378 -2.887 -1.021 1.00 92.69 90 HIS A N 1
ATOM 777 C CA . HIS A 1 90 ? 9.721 -3.610 0.065 1.00 92.69 90 HIS A CA 1
ATOM 778 C C . HIS A 1 90 ? 8.368 -4.194 -0.367 1.00 92.69 90 HIS A C 1
ATOM 780 O O . HIS A 1 90 ? 8.097 -5.376 -0.133 1.00 92.69 90 HIS A O 1
ATOM 786 N N . LEU A 1 91 ? 7.522 -3.397 -1.027 1.00 92.62 91 LEU A N 1
ATOM 787 C CA . LEU A 1 91 ? 6.219 -3.846 -1.530 1.00 92.62 91 LEU A CA 1
ATOM 788 C C . LEU A 1 91 ? 6.357 -4.939 -2.596 1.00 92.62 91 LEU A C 1
ATOM 790 O O . LEU A 1 91 ? 5.540 -5.863 -2.644 1.00 92.62 91 LEU A O 1
ATOM 794 N N . PHE A 1 92 ? 7.391 -4.857 -3.434 1.00 95.19 92 PHE A N 1
ATOM 795 C CA . PHE A 1 92 ? 7.700 -5.883 -4.422 1.00 95.19 92 PHE A CA 1
ATOM 796 C C . PHE A 1 92 ? 8.111 -7.197 -3.751 1.00 95.19 92 PHE A C 1
ATOM 798 O O . PHE A 1 92 ? 7.473 -8.223 -3.972 1.00 95.19 92 PHE A O 1
ATOM 805 N N . ASN A 1 93 ? 9.098 -7.146 -2.854 1.00 91.50 93 ASN A N 1
ATOM 806 C CA . ASN A 1 93 ? 9.648 -8.325 -2.182 1.00 91.50 93 ASN A CA 1
ATOM 807 C C . ASN A 1 93 ? 8.652 -9.028 -1.249 1.00 91.50 93 ASN A C 1
ATOM 809 O O . ASN A 1 93 ? 8.750 -10.235 -1.036 1.00 91.50 93 ASN A O 1
ATOM 813 N N . THR A 1 94 ? 7.710 -8.286 -0.664 1.00 88.06 94 THR A N 1
ATOM 814 C CA . THR A 1 94 ? 6.694 -8.847 0.244 1.00 88.06 94 THR A CA 1
ATOM 815 C C . THR A 1 94 ? 5.403 -9.247 -0.463 1.00 88.06 94 THR A C 1
ATOM 817 O O . THR A 1 94 ? 4.567 -9.915 0.142 1.00 88.06 94 THR A O 1
ATOM 820 N N . GLY A 1 95 ? 5.210 -8.837 -1.721 1.00 84.62 95 GLY A N 1
ATOM 821 C CA . GLY A 1 95 ? 3.937 -9.002 -2.424 1.00 84.62 95 GLY A CA 1
ATOM 822 C C . GLY A 1 95 ? 2.796 -8.148 -1.853 1.00 84.62 95 GLY A C 1
ATOM 823 O O . GLY A 1 95 ? 1.638 -8.375 -2.197 1.00 84.62 95 GLY A O 1
ATOM 824 N N . SER A 1 96 ? 3.100 -7.176 -0.988 1.00 80.50 96 SER A N 1
ATOM 825 C CA . SER A 1 96 ? 2.104 -6.287 -0.381 1.00 80.50 96 SER A CA 1
ATOM 826 C C . SER A 1 96 ? 1.557 -5.287 -1.402 1.00 80.50 96 SER A C 1
ATOM 828 O O . SER A 1 96 ? 2.246 -4.897 -2.352 1.00 80.50 96 SER A O 1
ATOM 830 N N . SER A 1 97 ? 0.313 -4.849 -1.212 1.00 78.38 97 SER A N 1
ATOM 831 C CA . SER A 1 97 ? -0.319 -3.859 -2.091 1.00 78.38 97 SER A CA 1
ATOM 832 C C . SER A 1 97 ? 0.075 -2.418 -1.715 1.00 78.38 97 SER A C 1
ATOM 834 O O . SER A 1 97 ? 0.497 -2.164 -0.589 1.00 78.38 97 SER A O 1
ATOM 836 N N . ILE A 1 98 ? -0.046 -1.476 -2.661 1.00 77.00 98 ILE A N 1
ATOM 837 C CA . ILE A 1 98 ? 0.217 -0.032 -2.444 1.00 77.00 98 ILE A CA 1
ATOM 838 C C . ILE A 1 98 ? -0.690 0.519 -1.346 1.00 77.00 98 ILE A C 1
ATOM 840 O O . ILE A 1 98 ? -0.271 1.301 -0.493 1.00 77.00 98 ILE A O 1
ATOM 844 N N . GLU A 1 99 ? -1.936 0.059 -1.367 1.00 60.34 99 GLU A N 1
ATOM 845 C CA . GLU A 1 99 ? -2.897 0.221 -0.298 1.00 60.34 99 GLU A CA 1
ATOM 846 C C . GLU A 1 99 ? -2.633 -0.881 0.724 1.00 60.34 99 GLU A C 1
ATOM 848 O O . GLU A 1 99 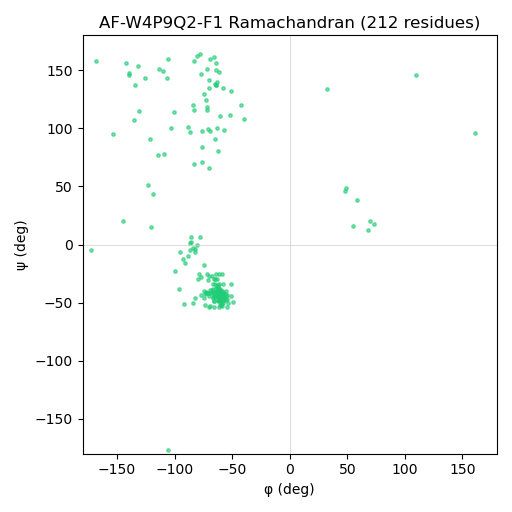? -3.430 -1.797 0.923 1.00 60.34 99 GLU A O 1
ATOM 853 N N . SER A 1 100 ? -1.511 -0.795 1.436 1.00 51.69 100 SER A N 1
ATOM 854 C CA . SER A 1 100 ? -1.586 -1.215 2.829 1.00 51.69 100 SER A CA 1
ATOM 855 C C . SER A 1 100 ? -2.586 -0.255 3.481 1.00 51.69 100 SER A C 1
ATOM 857 O O . SER A 1 100 ? -2.222 0.795 4.016 1.00 51.69 100 SER A O 1
ATOM 859 N N . GLU A 1 101 ? -3.886 -0.534 3.291 1.00 47.72 101 GLU A N 1
ATOM 860 C CA . GLU A 1 101 ? -4.946 -0.033 4.144 1.00 47.72 101 GLU A CA 1
ATOM 861 C C . GLU A 1 101 ? -4.386 -0.190 5.544 1.00 47.72 101 GLU A C 1
ATOM 863 O O . GLU A 1 101 ? -4.018 -1.305 5.909 1.00 47.72 101 GLU A O 1
ATOM 868 N N . ARG A 1 102 ? -4.251 0.912 6.293 1.00 52.81 102 ARG A N 1
ATOM 869 C CA . ARG A 1 102 ? -3.935 0.855 7.725 1.00 52.81 102 ARG A CA 1
ATOM 870 C C . ARG A 1 102 ? -4.729 -0.308 8.292 1.00 52.81 102 ARG A C 1
ATOM 872 O O . ARG A 1 102 ? -5.957 -0.200 8.295 1.00 52.81 102 ARG A O 1
ATOM 879 N N . GLU A 1 103 ? -4.055 -1.409 8.632 1.00 65.25 103 GLU A N 1
ATOM 880 C CA . GLU A 1 103 ? -4.733 -2.681 8.872 1.00 65.25 103 GLU A CA 1
ATOM 881 C C . GLU A 1 103 ? -5.853 -2.403 9.874 1.00 65.25 103 GLU A C 1
ATOM 883 O O . GLU A 1 103 ? -5.588 -1.985 11.001 1.00 65.25 103 GLU A O 1
ATOM 888 N N . SER A 1 104 ? -7.118 -2.488 9.450 1.00 82.31 104 SER A N 1
ATOM 889 C CA . SER A 1 104 ? -8.209 -2.272 10.396 1.00 82.31 104 SER A CA 1
ATOM 890 C C . SER A 1 104 ? -8.143 -3.384 11.439 1.00 82.31 104 SER A C 1
ATOM 892 O O . SER A 1 104 ? -7.913 -4.548 11.114 1.00 82.31 104 SER A O 1
ATOM 894 N N . LEU A 1 105 ? -8.334 -3.037 12.708 1.00 89.38 105 LEU A N 1
ATOM 895 C CA . LEU A 1 105 ? -8.419 -4.035 13.769 1.00 89.38 105 LEU A CA 1
ATOM 896 C C . LEU A 1 105 ? -9.619 -4.962 13.538 1.00 89.38 105 LEU A C 1
ATOM 898 O O . LEU A 1 105 ? -9.505 -6.162 13.768 1.00 89.38 105 LEU A O 1
ATOM 902 N N . ALA A 1 106 ? -10.757 -4.406 13.107 1.00 90.75 106 ALA A N 1
ATOM 903 C CA . ALA A 1 106 ? -11.963 -5.152 12.755 1.00 90.75 106 ALA A CA 1
ATOM 904 C C . ALA A 1 106 ? -12.997 -4.278 12.024 1.00 90.75 106 ALA A C 1
ATOM 906 O O . ALA A 1 106 ? -13.063 -3.064 12.219 1.00 90.75 106 ALA A O 1
ATOM 907 N N . ASN A 1 107 ? -13.900 -4.926 11.281 1.00 90.81 107 ASN A N 1
ATOM 908 C CA . ASN A 1 107 ? -15.095 -4.309 10.698 1.00 90.81 107 ASN A CA 1
ATOM 909 C C . ASN A 1 107 ? -16.361 -4.799 11.415 1.00 90.81 107 ASN A C 1
ATOM 911 O O . ASN A 1 107 ? -17.082 -5.666 10.923 1.00 90.81 107 ASN A O 1
ATOM 915 N N . PHE A 1 108 ? -16.623 -4.251 12.601 1.00 93.06 108 PHE A N 1
ATOM 916 C CA . PHE A 1 108 ? -17.828 -4.560 13.370 1.00 93.06 108 PHE A CA 1
ATOM 917 C C . PHE A 1 108 ? -19.069 -3.846 12.821 1.00 93.06 108 PHE A C 1
ATOM 919 O O . PHE A 1 108 ? -18.996 -2.711 12.347 1.00 93.06 108 PHE A O 1
ATOM 926 N N . SER A 1 109 ? -20.230 -4.498 12.927 1.00 96.19 109 SER A N 1
ATOM 927 C CA . SER A 1 109 ? -21.520 -3.876 12.617 1.00 96.19 109 SER A CA 1
ATOM 928 C C . SER A 1 109 ? -21.876 -2.803 13.651 1.00 96.19 109 SER A C 1
ATOM 930 O O . SER A 1 109 ? -21.440 -2.883 14.798 1.00 96.19 109 SER A O 1
ATOM 932 N N . GLU A 1 110 ? -22.779 -1.880 13.317 1.00 95.69 110 GLU A N 1
ATOM 933 C CA . GLU A 1 110 ? -23.259 -0.835 14.246 1.00 95.69 110 GLU A CA 1
ATOM 934 C C . GLU A 1 110 ? -23.733 -1.414 15.587 1.00 95.69 110 GLU A C 1
ATOM 936 O O . GLU A 1 110 ? -23.309 -0.977 16.651 1.00 95.69 110 GLU A O 1
ATOM 941 N N . LYS A 1 111 ? -24.507 -2.506 15.548 1.00 97.19 111 LYS A N 1
ATOM 942 C CA . LYS A 1 111 ? -24.956 -3.205 16.761 1.00 97.19 111 LYS A CA 1
ATOM 943 C C . LYS A 1 111 ? -23.806 -3.739 17.628 1.00 97.19 111 LYS A C 1
ATOM 945 O O . LYS A 1 111 ? -23.903 -3.722 18.849 1.00 97.19 111 LYS A O 1
ATOM 950 N N . GLN A 1 112 ? -22.733 -4.241 17.015 1.00 97.06 112 GLN A N 1
ATOM 951 C CA . GLN A 1 112 ? -21.561 -4.735 17.741 1.00 97.06 112 GLN A CA 1
ATOM 952 C C . GLN A 1 112 ? -20.779 -3.567 18.343 1.00 97.06 112 GLN A C 1
ATOM 954 O O . GLN A 1 112 ? -20.381 -3.650 19.498 1.00 97.06 112 GLN A O 1
ATOM 959 N N . ILE A 1 113 ? -20.617 -2.470 17.596 1.00 98.25 113 ILE A N 1
ATOM 960 C CA . ILE A 1 113 ? -20.004 -1.237 18.103 1.00 98.25 113 ILE A CA 1
ATOM 961 C C . ILE A 1 113 ? -20.773 -0.698 19.308 1.00 98.25 113 ILE A C 1
ATOM 963 O O . ILE A 1 113 ? -20.138 -0.374 20.308 1.00 98.25 113 ILE A O 1
ATOM 967 N N . SER A 1 114 ? -22.105 -0.667 19.255 1.00 98.06 114 SER A N 1
ATOM 968 C CA . SER A 1 114 ? -22.947 -0.218 20.369 1.00 98.06 114 SER A CA 1
ATOM 969 C C . SER A 1 114 ? -22.722 -1.076 21.624 1.00 98.06 114 SER A C 1
ATOM 971 O O . SER A 1 114 ? -22.316 -0.566 22.666 1.00 98.06 114 SER A O 1
ATOM 973 N N . LEU A 1 115 ? -22.801 -2.409 21.492 1.00 98.00 115 LEU A N 1
ATOM 974 C CA . LEU A 1 115 ? -22.545 -3.342 22.601 1.00 98.00 115 LEU A CA 1
ATOM 975 C C . LEU A 1 115 ? -21.124 -3.232 23.175 1.00 98.00 115 LEU A C 1
ATOM 977 O O . LEU A 1 115 ? -20.929 -3.327 24.388 1.00 98.00 115 LEU A O 1
ATOM 981 N N . ILE A 1 116 ? -20.120 -3.054 22.312 1.00 97.94 116 ILE A N 1
ATOM 982 C CA . ILE A 1 116 ? -18.736 -2.867 22.750 1.00 97.94 116 ILE A CA 1
ATOM 983 C C . ILE A 1 116 ? -18.602 -1.532 23.489 1.00 97.94 116 ILE A C 1
ATOM 985 O O . ILE A 1 116 ? -18.001 -1.499 24.557 1.00 97.94 116 ILE A O 1
ATOM 989 N N . THR A 1 117 ? -19.171 -0.450 22.960 1.00 98.31 117 THR A N 1
ATOM 990 C CA . THR A 1 117 ? -19.137 0.887 23.575 1.00 98.31 117 THR A CA 1
ATOM 991 C C . THR A 1 117 ? -19.738 0.859 24.976 1.00 98.31 117 THR A C 1
ATOM 993 O O . THR A 1 117 ? -19.098 1.310 25.930 1.00 98.31 117 THR A O 1
ATOM 996 N N . ASP A 1 118 ? -20.906 0.232 25.126 1.00 98.12 118 ASP A N 1
ATOM 997 C CA . ASP A 1 118 ? -21.561 0.047 26.419 1.00 98.12 118 ASP A CA 1
ATOM 998 C C . ASP A 1 118 ? -20.665 -0.707 27.405 1.00 98.12 118 ASP A C 1
ATOM 1000 O O . ASP A 1 118 ? -20.485 -0.274 28.546 1.00 98.12 118 ASP A O 1
ATOM 1004 N N . PHE A 1 119 ? -20.048 -1.810 26.970 1.00 97.69 119 PHE A N 1
ATOM 1005 C CA . PHE A 1 119 ? -19.128 -2.583 27.803 1.00 97.69 119 PHE A CA 1
ATOM 1006 C C . PHE A 1 119 ? -17.909 -1.757 28.237 1.00 97.69 119 PHE A C 1
ATOM 1008 O O . PHE A 1 119 ? -17.555 -1.733 29.418 1.00 97.69 119 PHE A O 1
ATOM 1015 N N . VAL A 1 120 ? -17.266 -1.070 27.294 1.00 97.25 120 VAL A N 1
ATOM 1016 C CA . VAL A 1 120 ? -16.043 -0.284 27.507 1.00 97.25 120 VAL A CA 1
ATOM 1017 C C . VAL A 1 120 ? -16.299 0.871 28.486 1.00 97.25 120 VAL A C 1
ATOM 1019 O O . VAL A 1 120 ? -15.495 1.086 29.398 1.00 97.25 120 VAL A O 1
ATOM 1022 N N . ASN A 1 121 ? -17.440 1.557 28.364 1.00 97.75 121 ASN A N 1
ATOM 1023 C CA . ASN A 1 121 ? -17.842 2.647 29.260 1.00 97.75 121 ASN A CA 1
ATOM 1024 C C . ASN A 1 121 ? -18.289 2.135 30.637 1.00 97.75 121 ASN A C 1
ATOM 1026 O O . ASN A 1 121 ? -17.877 2.678 31.665 1.00 97.75 121 ASN A O 1
ATOM 1030 N N . THR A 1 122 ? -19.067 1.047 30.685 1.00 97.50 122 THR A N 1
ATOM 1031 C CA . THR A 1 122 ? -19.529 0.434 31.946 1.00 97.50 122 THR A CA 1
ATOM 1032 C C . THR A 1 122 ? -18.357 -0.078 32.781 1.00 97.50 122 THR A C 1
ATOM 1034 O O . THR A 1 122 ? -18.329 0.097 33.998 1.00 97.50 122 THR A O 1
ATOM 1037 N N . THR A 1 123 ? -17.356 -0.678 32.135 1.00 95.62 123 THR A N 1
ATOM 1038 C CA . THR A 1 123 ? -16.152 -1.198 32.804 1.00 95.62 123 THR A CA 1
ATOM 1039 C C . THR A 1 123 ? -15.076 -0.137 33.038 1.00 95.62 123 THR A C 1
ATOM 1041 O O . THR A 1 123 ? -14.054 -0.441 33.657 1.00 95.62 123 THR A O 1
ATOM 1044 N N . LYS A 1 124 ? -15.293 1.101 32.566 1.00 96.38 124 LYS A N 1
ATOM 1045 C CA . LYS A 1 124 ? -14.322 2.205 32.609 1.00 96.38 124 LYS A CA 1
ATOM 1046 C C . LYS A 1 124 ? -12.955 1.766 32.085 1.00 96.38 124 LYS A C 1
ATOM 1048 O O . LYS A 1 124 ? -11.922 1.972 32.728 1.00 96.38 124 LYS A O 1
ATOM 1053 N N . LEU A 1 125 ? -12.960 1.113 30.922 1.00 96.19 125 LEU A N 1
ATOM 1054 C CA . LEU A 1 125 ? -11.752 0.594 30.281 1.00 96.19 125 LEU A CA 1
ATOM 1055 C C . LEU A 1 125 ? -10.797 1.736 29.881 1.00 96.19 125 LEU A C 1
ATOM 1057 O O . LEU A 1 125 ? -9.577 1.623 30.046 1.00 96.19 125 LEU A O 1
ATOM 1061 N N . PHE A 1 126 ? -11.363 2.857 29.427 1.00 96.94 126 PHE A N 1
ATOM 1062 C CA . PHE A 1 126 ? -10.665 4.112 29.151 1.00 96.94 126 PHE A CA 1
ATOM 1063 C C . PHE A 1 126 ? -10.963 5.163 30.227 1.00 96.94 126 PHE A C 1
ATOM 1065 O O . PHE A 1 126 ? -11.935 5.051 30.974 1.00 96.94 126 PHE A O 1
ATOM 1072 N N . ARG A 1 127 ? -10.092 6.174 30.344 1.00 93.62 127 ARG A N 1
ATOM 1073 C CA . ARG A 1 127 ? -10.233 7.243 31.350 1.00 93.62 127 ARG A CA 1
ATOM 1074 C C . ARG A 1 127 ? -11.463 8.119 31.145 1.00 93.62 127 ARG A C 1
ATOM 1076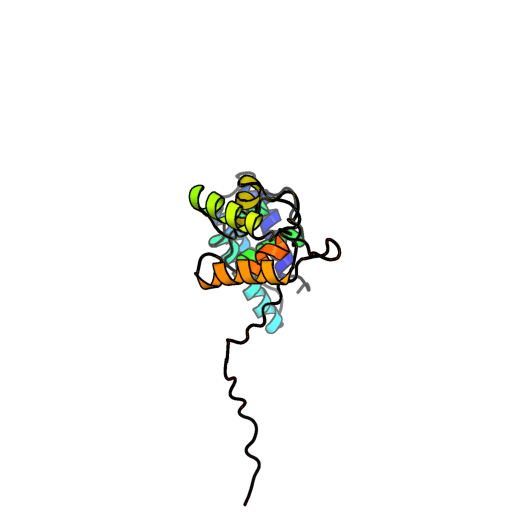 O O . ARG A 1 127 ? -12.008 8.627 32.120 1.00 93.62 127 ARG A O 1
ATOM 1083 N N . GLN A 1 128 ? -11.836 8.345 29.893 1.00 94.00 128 GLN A N 1
ATOM 1084 C CA . GLN A 1 128 ? -13.018 9.106 29.515 1.00 94.00 128 GLN A CA 1
ATOM 1085 C C . GLN A 1 128 ? -14.007 8.165 28.842 1.00 94.00 128 GLN A C 1
ATOM 1087 O O . GLN A 1 128 ? -13.594 7.175 28.233 1.00 94.00 128 GLN A O 1
ATOM 1092 N N . ASP A 1 129 ? -15.293 8.484 28.970 1.00 95.38 129 ASP A N 1
ATOM 1093 C CA . ASP A 1 129 ? -16.324 7.771 28.227 1.00 95.38 129 ASP A CA 1
ATOM 1094 C C . ASP A 1 129 ? -16.129 8.024 26.731 1.00 95.38 129 ASP A C 1
ATOM 1096 O O . ASP A 1 129 ? -15.815 9.137 26.305 1.00 95.38 129 ASP A O 1
ATOM 1100 N N . VAL A 1 130 ? -16.283 6.963 25.950 1.00 96.56 130 VAL A N 1
ATOM 1101 C CA . VAL A 1 130 ? -16.077 6.963 24.503 1.00 96.56 130 VAL A CA 1
ATOM 1102 C C . VAL A 1 130 ? -17.415 6.888 23.787 1.00 96.56 130 VAL A C 1
ATOM 1104 O O . VAL A 1 130 ? -18.337 6.208 24.246 1.00 96.56 130 VAL A O 1
ATOM 1107 N N . SER A 1 131 ? -17.537 7.587 22.660 1.00 97.31 131 SER A N 1
ATOM 1108 C CA . SER A 1 131 ? -18.723 7.477 21.811 1.00 97.31 131 SER A CA 1
ATOM 1109 C C . SER A 1 131 ? -18.657 6.232 20.921 1.00 97.31 131 SER A C 1
ATOM 1111 O O . SER A 1 131 ? -17.581 5.691 20.655 1.00 97.31 131 SER A O 1
ATOM 1113 N N . GLU A 1 132 ? -19.804 5.808 20.383 1.00 97.56 132 GLU A N 1
ATOM 1114 C CA . GLU A 1 132 ? -19.848 4.740 19.373 1.00 97.56 132 GLU A CA 1
ATOM 1115 C C . GLU A 1 132 ? -18.999 5.089 18.140 1.00 97.56 132 GLU A C 1
ATOM 1117 O O . GLU A 1 132 ? -18.350 4.220 17.557 1.00 97.56 132 GLU A O 1
ATOM 1122 N N . ASN A 1 133 ? -18.936 6.373 17.772 1.00 96.81 133 ASN A N 1
ATOM 1123 C CA . ASN A 1 133 ? -18.088 6.848 16.682 1.00 96.81 133 ASN A CA 1
ATOM 1124 C C . ASN A 1 133 ? -16.594 6.698 17.009 1.00 96.81 133 ASN A C 1
ATOM 1126 O O . ASN A 1 133 ? -15.8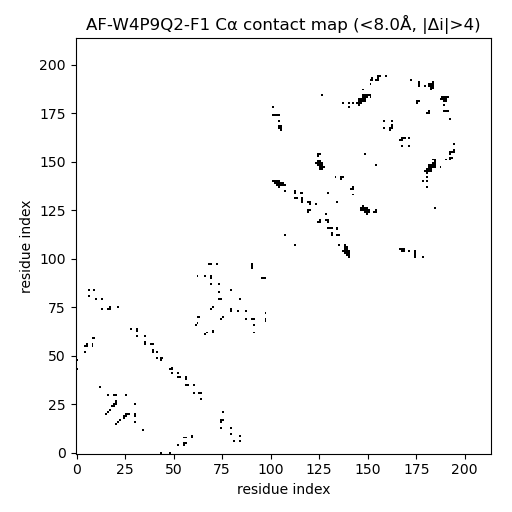26 6.262 16.154 1.00 96.81 133 ASN A O 1
ATOM 1130 N N . ASP A 1 134 ? -16.175 7.006 18.238 1.00 96.38 134 ASP A N 1
ATOM 1131 C CA . ASP A 1 134 ? -14.783 6.811 18.664 1.00 96.38 134 ASP A CA 1
ATOM 1132 C C . ASP A 1 134 ? -14.407 5.329 18.636 1.00 96.38 134 ASP A C 1
ATOM 1134 O O . ASP A 1 134 ? -13.342 4.973 18.134 1.00 96.38 134 ASP A O 1
ATOM 1138 N N . MET A 1 135 ? -15.307 4.449 19.084 1.00 97.06 135 MET A N 1
ATOM 1139 C CA . MET A 1 135 ? -15.095 3.002 19.026 1.00 97.06 135 MET A CA 1
ATOM 1140 C C . MET A 1 135 ? -15.070 2.462 17.593 1.00 97.06 135 MET A C 1
ATOM 1142 O O . MET A 1 135 ? -14.213 1.642 17.263 1.00 97.06 135 MET A O 1
ATOM 1146 N N . ALA A 1 136 ? -15.951 2.933 16.710 1.00 96.25 136 ALA A N 1
ATOM 1147 C CA . ALA A 1 136 ? -15.909 2.568 15.296 1.00 96.25 136 ALA A CA 1
ATOM 1148 C C . ALA A 1 136 ? -14.596 3.019 14.637 1.00 96.25 136 ALA A C 1
ATOM 1150 O O . ALA A 1 136 ? -13.981 2.262 13.883 1.00 96.25 136 ALA A O 1
ATOM 1151 N N . ASN A 1 137 ? -14.139 4.233 14.948 1.00 95.06 137 ASN A N 1
ATOM 1152 C CA . ASN A 1 137 ? -12.886 4.772 14.429 1.00 95.06 137 ASN A CA 1
ATOM 1153 C C . ASN A 1 137 ? -11.658 4.087 15.033 1.00 95.06 137 ASN A C 1
ATOM 1155 O O . ASN A 1 137 ? -10.660 3.940 14.330 1.00 95.06 137 ASN A O 1
ATOM 1159 N N . LEU A 1 138 ? -11.729 3.606 16.276 1.00 95.81 138 LEU A N 1
ATOM 1160 C CA . LEU A 1 138 ? -10.691 2.778 16.887 1.00 95.81 138 LEU A CA 1
ATOM 1161 C C . LEU A 1 138 ? -10.468 1.512 16.059 1.00 95.81 138 LEU A C 1
ATOM 1163 O O . LEU A 1 138 ? -9.349 1.255 15.625 1.00 95.81 138 LEU A O 1
ATOM 1167 N N . PHE A 1 139 ? -11.534 0.756 15.775 1.00 95.62 139 PHE A N 1
ATOM 1168 C CA . PHE A 1 139 ? -11.406 -0.503 15.037 1.00 95.62 139 PHE A CA 1
ATOM 1169 C C . PHE A 1 139 ? -11.074 -0.319 13.553 1.00 95.62 139 PHE A C 1
ATOM 1171 O O . PHE A 1 139 ? -10.438 -1.185 12.960 1.00 95.62 139 PHE A O 1
ATOM 1178 N N . LYS A 1 140 ? -11.435 0.828 12.968 1.00 93.00 140 LYS A N 1
ATOM 1179 C CA . LYS A 1 140 ? -11.072 1.204 11.592 1.00 93.00 140 LYS A CA 1
ATOM 1180 C C . LYS A 1 140 ? -9.716 1.905 11.475 1.00 93.00 140 LYS A C 1
ATOM 1182 O O . LYS A 1 140 ? -9.367 2.320 10.374 1.00 93.00 140 LYS A O 1
ATOM 1187 N N . CYS A 1 141 ? -8.986 2.092 12.576 1.00 91.88 141 CYS A N 1
ATOM 1188 C CA . CYS A 1 141 ? -7.697 2.793 12.602 1.00 91.88 141 CYS A CA 1
ATOM 1189 C C . CYS A 1 141 ? -7.776 4.254 12.088 1.00 91.88 141 CYS A C 1
ATOM 1191 O O . CYS A 1 141 ? -6.894 4.758 11.388 1.00 91.88 141 CYS A O 1
ATOM 1193 N N . LYS A 1 142 ? -8.874 4.942 12.432 1.00 91.31 142 LYS A N 1
ATOM 1194 C CA . LYS A 1 142 ? -9.242 6.308 12.005 1.00 91.31 142 LYS A CA 1
ATOM 1195 C C . LYS A 1 142 ? -9.414 7.295 13.168 1.00 91.31 142 LYS A C 1
ATOM 1197 O O . LYS A 1 142 ? -9.990 8.363 12.983 1.00 91.31 142 LYS A O 1
ATOM 1202 N N . LEU A 1 143 ? -8.939 6.959 14.368 1.00 89.50 143 LEU A N 1
ATOM 1203 C CA . LEU A 1 143 ? -8.964 7.884 15.504 1.00 89.50 143 LEU A CA 1
ATOM 1204 C C . LEU A 1 143 ? -8.082 9.114 15.251 1.00 89.50 143 LEU A C 1
ATOM 1206 O O . LEU A 1 143 ? -6.949 8.997 14.790 1.00 89.50 143 LEU A O 1
ATOM 1210 N N . HIS A 1 144 ? -8.593 10.293 15.610 1.00 84.94 144 HIS A N 1
ATOM 1211 C CA . HIS A 1 144 ? -7.831 11.546 15.555 1.00 84.94 144 HIS A CA 1
ATOM 1212 C C . HIS A 1 144 ? -6.881 11.718 16.746 1.00 84.94 144 HIS A C 1
ATOM 1214 O O . HIS A 1 144 ? -5.841 12.360 16.617 1.00 84.94 144 HIS A O 1
ATOM 1220 N N . ALA A 1 145 ? -7.238 11.152 17.900 1.00 87.88 145 ALA A N 1
ATOM 1221 C CA . ALA A 1 145 ? -6.436 11.177 19.114 1.00 87.88 145 ALA A CA 1
ATOM 1222 C C . ALA A 1 145 ? -6.503 9.811 19.817 1.00 87.88 145 ALA A C 1
ATOM 1224 O O . ALA A 1 145 ? -7.551 9.159 19.769 1.00 87.88 145 ALA A O 1
ATOM 1225 N N . PRO A 1 146 ? -5.413 9.371 20.472 1.00 92.69 146 PRO A N 1
ATOM 1226 C CA . PRO A 1 146 ? -5.389 8.104 21.188 1.00 92.69 146 PRO A CA 1
ATOM 1227 C C . PRO A 1 146 ? -6.376 8.096 22.353 1.00 92.69 146 PRO A C 1
ATOM 1229 O O . PRO A 1 146 ? -6.431 9.045 23.139 1.00 92.69 146 PRO A O 1
ATOM 1232 N N . LEU A 1 147 ? -7.062 6.971 22.545 1.00 94.88 147 LEU A N 1
ATOM 1233 C CA . LEU A 1 147 ? -7.845 6.741 23.756 1.00 94.88 147 LEU A CA 1
ATOM 1234 C C . LEU A 1 147 ? -6.906 6.427 24.921 1.00 94.88 147 LEU A C 1
ATOM 1236 O O . LEU A 1 147 ? -6.022 5.575 24.817 1.00 94.88 147 LEU A O 1
ATOM 1240 N N . GLN A 1 148 ? -7.074 7.115 26.047 1.00 94.44 148 GLN A N 1
ATOM 1241 C CA . GLN A 1 148 ? -6.231 6.875 27.212 1.00 94.44 148 GLN A CA 1
ATOM 1242 C C . GLN A 1 148 ? -6.749 5.699 28.032 1.00 94.44 148 GLN A C 1
ATOM 1244 O O . GLN A 1 148 ? -7.860 5.740 28.567 1.00 94.44 148 GLN A O 1
ATOM 1249 N N . ALA A 1 149 ? -5.917 4.670 28.177 1.00 94.00 149 ALA A N 1
ATOM 1250 C CA . ALA A 1 149 ? -6.203 3.531 29.034 1.00 94.00 149 ALA A CA 1
ATOM 1251 C C . ALA A 1 149 ? -6.427 3.988 30.483 1.00 94.00 149 ALA A C 1
ATOM 1253 O O . ALA A 1 149 ? -5.641 4.764 31.030 1.00 94.00 149 ALA A O 1
ATOM 1254 N N . ASN A 1 150 ? -7.472 3.470 31.131 1.00 93.25 150 ASN A N 1
ATOM 1255 C CA . ASN A 1 150 ? -7.627 3.641 32.573 1.00 93.25 150 ASN A CA 1
ATOM 1256 C C . ASN A 1 150 ? -6.623 2.741 33.314 1.00 93.25 150 ASN A C 1
ATOM 1258 O O . ASN A 1 150 ? -5.799 3.203 34.102 1.00 93.25 150 ASN A O 1
ATOM 1262 N N . VAL A 1 151 ? -6.624 1.450 32.964 1.00 92.56 151 VAL A N 1
ATOM 1263 C CA . VAL A 1 151 ? -5.667 0.447 33.448 1.00 92.56 151 VAL A CA 1
ATOM 1264 C C . VAL A 1 151 ? -5.124 -0.333 32.255 1.00 92.56 151 VAL A C 1
ATOM 1266 O O . VAL A 1 151 ? -5.862 -1.078 31.610 1.00 92.56 151 VAL A O 1
ATOM 1269 N N . ASN A 1 152 ? -3.819 -0.212 31.985 1.00 90.69 152 ASN A N 1
ATOM 1270 C CA . ASN A 1 152 ? -3.209 -0.786 30.779 1.00 90.69 152 ASN A CA 1
ATOM 1271 C C . ASN A 1 152 ? -3.462 -2.297 30.630 1.00 90.69 152 ASN A C 1
ATOM 1273 O O . ASN A 1 152 ? -3.749 -2.790 29.541 1.00 90.69 152 ASN A O 1
ATOM 1277 N N . ARG A 1 153 ? -3.406 -3.033 31.746 1.00 91.88 153 ARG A N 1
ATOM 1278 C CA . ARG A 1 153 ? -3.656 -4.479 31.767 1.00 91.88 153 ARG A CA 1
ATOM 1279 C C . ARG A 1 153 ? -5.076 -4.835 31.323 1.00 91.88 153 ARG A C 1
ATOM 1281 O O . ARG A 1 153 ? -5.246 -5.842 30.649 1.00 91.88 153 ARG A O 1
ATOM 1288 N N . HIS A 1 154 ? -6.083 -4.037 31.679 1.00 94.12 154 HIS A N 1
ATOM 1289 C CA . HIS A 1 154 ? -7.468 -4.311 31.285 1.00 94.12 154 HIS A CA 1
ATOM 1290 C C . HIS A 1 154 ? -7.664 -4.117 29.785 1.00 94.12 154 HIS A C 1
ATOM 1292 O O . HIS A 1 154 ? -8.272 -4.964 29.141 1.00 94.12 154 HIS A O 1
ATOM 1298 N N . VAL A 1 155 ? -7.077 -3.059 29.221 1.00 94.81 155 VAL A N 1
ATOM 1299 C CA . VAL A 1 155 ? -7.080 -2.836 27.770 1.00 94.81 155 VAL A CA 1
ATOM 1300 C C . VAL A 1 155 ? -6.413 -4.010 27.051 1.00 94.81 155 VAL A C 1
ATOM 1302 O O . VAL A 1 155 ? -7.000 -4.574 26.132 1.00 94.81 155 VAL A O 1
ATOM 1305 N N . ALA A 1 156 ? -5.236 -4.448 27.509 1.00 93.25 156 ALA A N 1
ATOM 1306 C CA . ALA A 1 156 ? -4.546 -5.590 26.908 1.00 93.25 156 ALA A CA 1
ATOM 1307 C C . ALA A 1 156 ? -5.395 -6.872 26.970 1.00 93.25 156 ALA A C 1
ATOM 1309 O O . ALA A 1 156 ? -5.516 -7.574 25.971 1.00 93.25 156 ALA A O 1
ATOM 1310 N N . LEU A 1 157 ? -6.033 -7.155 28.111 1.00 94.06 157 LEU A N 1
ATOM 1311 C CA . LEU A 1 157 ? -6.922 -8.311 28.260 1.00 94.06 157 LEU A CA 1
ATOM 1312 C C . LEU A 1 157 ? -8.144 -8.234 27.338 1.00 94.06 157 LEU A C 1
ATOM 1314 O O . LEU A 1 157 ? -8.522 -9.249 26.763 1.00 94.06 157 LEU A O 1
ATOM 1318 N N . PHE A 1 158 ? -8.737 -7.052 27.171 1.00 96.69 158 PHE A N 1
ATOM 1319 C CA . PHE A 1 158 ? -9.882 -6.848 26.287 1.00 96.69 158 PHE A CA 1
ATOM 1320 C C . PHE A 1 158 ? -9.541 -7.168 24.823 1.00 96.69 158 PHE A C 1
ATOM 1322 O O . PHE A 1 158 ? -10.191 -8.019 24.214 1.00 96.69 158 PHE A O 1
ATOM 1329 N N . PHE A 1 159 ? -8.483 -6.564 24.274 1.00 96.06 159 PHE A N 1
ATOM 1330 C CA . PHE A 1 159 ? -8.054 -6.848 22.898 1.00 96.06 159 PHE A CA 1
ATOM 1331 C C . PHE A 1 159 ? -7.535 -8.284 22.741 1.00 96.06 159 PHE A C 1
ATOM 1333 O O . PHE A 1 159 ? -7.857 -8.956 21.761 1.00 96.06 159 PHE A O 1
ATOM 1340 N N . GLY A 1 160 ? -6.818 -8.805 23.741 1.00 91.69 160 GLY A N 1
ATOM 1341 C CA . GLY A 1 160 ? -6.387 -10.202 23.771 1.00 91.69 160 GLY A CA 1
ATOM 1342 C C . GLY A 1 160 ? -7.560 -11.184 23.702 1.00 91.69 160 GLY A C 1
ATOM 1343 O O . GLY A 1 160 ? -7.494 -12.160 22.955 1.00 91.69 160 GLY A O 1
ATOM 1344 N N . ALA A 1 161 ? -8.657 -10.900 24.412 1.00 94.62 161 ALA A N 1
ATOM 1345 C CA . ALA A 1 161 ? -9.873 -11.705 24.364 1.00 94.62 161 ALA A CA 1
ATOM 1346 C C . ALA A 1 161 ? -10.542 -11.640 22.984 1.00 94.62 161 ALA A C 1
ATOM 1348 O O . ALA A 1 161 ? -10.827 -12.689 22.410 1.00 94.62 161 ALA A O 1
ATOM 1349 N N . LEU A 1 162 ? -10.728 -10.446 22.406 1.00 94.19 162 LEU A N 1
ATOM 1350 C CA . LEU A 1 162 ? -11.287 -10.308 21.052 1.00 94.19 162 LEU A CA 1
ATOM 1351 C C . LEU A 1 162 ? -10.469 -11.101 20.019 1.00 94.19 162 LEU A C 1
ATOM 1353 O O . LEU A 1 162 ? -11.036 -11.832 19.207 1.00 94.19 162 LEU A O 1
ATOM 1357 N N . ARG A 1 163 ? -9.134 -11.044 20.105 1.00 91.31 163 ARG A N 1
ATOM 1358 C CA . ARG A 1 163 ? -8.240 -11.876 19.288 1.00 91.31 163 ARG A CA 1
ATOM 1359 C C . ARG A 1 163 ? -8.450 -13.366 19.541 1.00 91.31 163 ARG A C 1
ATOM 1361 O O . ARG A 1 163 ? -8.445 -14.148 18.596 1.00 91.31 163 ARG A O 1
ATOM 1368 N N . GLN A 1 164 ? -8.595 -13.791 20.795 1.00 86.88 164 GLN A N 1
ATOM 1369 C CA . GLN A 1 164 ? -8.759 -15.208 21.143 1.00 86.88 164 GLN A CA 1
ATOM 1370 C C . GLN A 1 164 ? -10.049 -15.801 20.558 1.00 86.88 164 GLN A C 1
ATOM 1372 O O . GLN A 1 164 ? -10.069 -16.977 20.203 1.00 86.88 164 GLN A O 1
ATOM 1377 N N . TYR A 1 165 ? -11.082 -14.973 20.384 1.00 89.81 165 TYR A N 1
ATOM 1378 C CA . TYR A 1 165 ? -12.319 -15.316 19.678 1.00 89.81 165 TYR A CA 1
ATOM 1379 C C . TYR A 1 165 ? -12.251 -15.111 18.153 1.00 89.81 165 TYR A C 1
ATOM 1381 O O . TYR A 1 165 ? -13.264 -15.255 17.475 1.00 89.81 165 TYR A O 1
ATOM 1389 N N . GLY A 1 166 ? -11.080 -14.785 17.595 1.00 84.44 166 GLY A N 1
ATOM 1390 C CA . GLY A 1 166 ? -10.882 -14.604 16.154 1.00 84.44 166 GLY A CA 1
ATOM 1391 C C . GLY A 1 166 ? -11.481 -13.315 15.587 1.00 84.44 166 GLY A C 1
ATOM 1392 O O . GLY A 1 166 ? -11.680 -13.221 14.381 1.00 84.44 166 GLY A O 1
ATOM 1393 N N . LEU A 1 167 ? -11.784 -12.331 16.438 1.00 89.81 167 LEU A N 1
ATOM 1394 C CA . LEU A 1 167 ? -12.393 -11.060 16.029 1.00 89.81 167 LEU A CA 1
ATOM 1395 C C . LEU A 1 167 ? -11.362 -9.992 15.646 1.00 89.81 167 LEU A C 1
ATOM 1397 O O . LEU A 1 167 ? -11.752 -8.951 15.133 1.00 89.81 167 LEU A O 1
ATOM 1401 N N . LEU A 1 168 ? -10.075 -10.239 15.913 1.00 90.06 168 LEU A N 1
ATOM 1402 C CA . LEU A 1 168 ? -8.955 -9.352 15.594 1.00 90.06 168 LEU A CA 1
ATOM 1403 C C . LEU A 1 168 ? -7.825 -10.130 14.900 1.00 90.06 168 LEU A C 1
ATOM 1405 O O . LEU A 1 168 ? -7.665 -11.328 15.169 1.00 90.06 168 LEU A O 1
ATOM 1409 N N . PRO A 1 169 ? -6.996 -9.462 14.078 1.00 82.25 169 PRO A N 1
ATOM 1410 C CA . PRO A 1 169 ? -5.818 -10.066 13.465 1.00 82.25 169 PRO A CA 1
ATOM 1411 C C . PRO A 1 169 ? -4.753 -10.444 14.501 1.00 82.25 169 PRO A C 1
ATOM 1413 O O . PRO A 1 169 ? -4.715 -9.936 15.624 1.00 82.25 169 PRO A O 1
ATOM 1416 N N . PHE A 1 170 ? -3.831 -11.328 14.109 1.00 76.06 170 PHE A N 1
ATOM 1417 C CA . PHE A 1 170 ? -2.692 -11.702 14.955 1.00 76.06 170 PHE A CA 1
ATOM 1418 C C . PHE A 1 170 ? -1.791 -10.494 15.269 1.00 76.06 170 PHE A C 1
ATOM 1420 O O . PHE A 1 170 ? -1.273 -10.394 16.377 1.00 76.06 170 PHE A O 1
ATOM 1427 N N . SER A 1 171 ? -1.671 -9.556 14.324 1.00 82.62 171 SER A N 1
ATOM 1428 C CA . SER A 1 171 ? -0.878 -8.326 14.408 1.00 82.62 171 SER A CA 1
ATOM 1429 C C . SER A 1 171 ? -1.518 -7.203 15.239 1.00 82.62 171 SER A C 1
ATOM 1431 O O . SER A 1 171 ? -0.957 -6.115 15.290 1.00 82.62 171 SER A O 1
ATOM 1433 N N . TRP A 1 172 ? -2.648 -7.420 15.930 1.00 88.94 172 TRP A N 1
ATOM 1434 C CA . TRP A 1 172 ? -3.419 -6.342 16.581 1.00 88.94 172 TRP A CA 1
ATOM 1435 C C . TRP A 1 172 ? -2.598 -5.401 17.485 1.00 88.94 172 TRP A C 1
ATOM 1437 O O . TRP A 1 172 ? -2.898 -4.212 17.558 1.00 88.94 172 TRP A O 1
ATOM 1447 N N . GLN A 1 173 ? -1.560 -5.904 18.165 1.00 87.50 173 GLN A N 1
ATOM 1448 C CA . GLN A 1 173 ? -0.680 -5.083 19.009 1.00 87.50 173 GLN A CA 1
ATOM 1449 C C . GLN A 1 173 ? 0.134 -4.091 18.174 1.00 87.50 173 GLN A C 1
ATOM 1451 O O . GLN A 1 173 ? 0.176 -2.909 18.506 1.00 87.50 173 GLN A O 1
ATOM 1456 N N . MET A 1 174 ? 0.718 -4.578 17.077 1.00 82.50 174 MET A N 1
ATOM 1457 C CA . MET A 1 174 ? 1.479 -3.784 16.114 1.00 82.50 174 MET A CA 1
ATOM 1458 C C . MET A 1 174 ? 0.576 -2.731 15.468 1.00 82.50 174 MET A C 1
ATOM 1460 O O . MET A 1 174 ? 0.920 -1.556 15.454 1.00 82.50 174 MET A O 1
ATOM 1464 N N . ILE A 1 175 ? -0.643 -3.118 15.077 1.00 86.25 175 ILE A N 1
ATOM 1465 C CA . ILE A 1 175 ? -1.641 -2.197 14.517 1.00 86.25 175 ILE A CA 1
ATOM 1466 C C . ILE A 1 175 ? -1.967 -1.061 15.496 1.00 86.25 175 ILE A C 1
ATOM 1468 O O . ILE A 1 175 ? -1.999 0.103 15.096 1.00 86.25 175 ILE A O 1
ATOM 1472 N N . ILE A 1 176 ? -2.209 -1.370 16.778 1.00 90.12 176 ILE A N 1
ATOM 1473 C CA . ILE A 1 176 ? -2.496 -0.353 17.806 1.00 90.12 176 ILE A CA 1
ATOM 1474 C C . ILE A 1 176 ? -1.319 0.606 17.991 1.00 90.12 176 ILE A C 1
ATOM 1476 O O . ILE A 1 176 ? -1.539 1.809 18.162 1.00 90.12 176 ILE A O 1
ATOM 1480 N N . GLU A 1 177 ? -0.096 0.079 17.977 1.00 85.25 177 GLU A N 1
ATOM 1481 C CA . GLU A 1 177 ? 1.130 0.851 18.159 1.00 85.25 177 GLU A CA 1
ATOM 1482 C C . GLU A 1 177 ? 1.400 1.778 16.966 1.00 85.25 177 GLU A C 1
ATOM 1484 O O . GLU A 1 177 ? 1.521 2.994 17.150 1.00 85.25 177 GLU A O 1
ATOM 1489 N N . GLU A 1 178 ? 1.403 1.234 15.749 1.00 83.25 178 GLU A N 1
ATOM 1490 C CA . GLU A 1 178 ? 1.658 1.966 14.503 1.00 83.25 178 GLU A CA 1
ATOM 1491 C C . GLU A 1 178 ? 0.616 3.061 14.260 1.00 83.25 178 GLU A C 1
ATOM 1493 O O . GLU A 1 178 ? 0.959 4.191 13.904 1.00 83.25 178 GLU A O 1
ATOM 1498 N N . ASN A 1 179 ? -0.658 2.763 14.532 1.00 84.88 179 ASN A N 1
ATOM 1499 C CA . ASN A 1 179 ? -1.754 3.718 14.368 1.00 84.88 179 ASN A CA 1
ATOM 1500 C C . ASN A 1 179 ? -1.965 4.614 15.599 1.00 84.88 179 ASN A C 1
ATOM 1502 O O . ASN A 1 179 ? -2.881 5.437 15.600 1.00 84.88 179 ASN A O 1
ATOM 1506 N N . ARG A 1 180 ? -1.133 4.476 16.645 1.00 88.94 180 ARG A N 1
ATOM 1507 C CA . ARG A 1 180 ? -1.180 5.269 17.888 1.00 88.94 180 ARG A CA 1
ATOM 1508 C C . ARG A 1 180 ? -2.593 5.367 18.465 1.00 88.94 180 ARG A C 1
ATOM 1510 O O . ARG A 1 180 ? -3.050 6.442 18.846 1.00 88.94 180 ARG A O 1
ATOM 1517 N N . LEU A 1 181 ? -3.293 4.237 18.516 1.00 91.88 181 LEU A N 1
ATOM 1518 C CA . LEU A 1 181 ? -4.718 4.198 18.851 1.00 91.88 181 LEU A CA 1
ATOM 1519 C C . LEU A 1 181 ? -4.995 4.349 20.349 1.00 91.88 181 LEU A C 1
ATOM 1521 O O . LEU A 1 181 ? -6.062 4.823 20.742 1.00 91.88 181 LEU A O 1
ATOM 1525 N N . ILE A 1 182 ? -4.044 3.935 21.190 1.00 93.06 182 ILE A N 1
ATOM 1526 C CA . ILE A 1 182 ? -4.197 3.889 22.646 1.00 93.06 182 ILE A CA 1
ATOM 1527 C C . ILE A 1 182 ? -2.956 4.477 23.314 1.00 93.06 182 ILE A C 1
ATOM 1529 O O . ILE A 1 182 ? -1.825 4.185 22.925 1.00 93.06 182 ILE A O 1
ATOM 1533 N N . SER A 1 183 ? -3.168 5.283 24.355 1.00 91.06 183 SER A N 1
ATOM 1534 C CA . SER A 1 183 ? -2.102 5.814 25.206 1.00 91.06 183 SER A CA 1
ATOM 1535 C C . SER A 1 183 ? -2.133 5.197 26.605 1.00 91.06 183 SER A C 1
ATOM 1537 O O . SER A 1 183 ? -3.181 4.806 27.125 1.00 91.06 183 SER A O 1
ATOM 1539 N N . SER A 1 184 ? -0.954 5.089 27.216 1.00 85.31 184 SER A N 1
ATOM 1540 C CA . SER A 1 184 ? -0.778 4.536 28.559 1.00 85.31 184 SER A CA 1
ATOM 1541 C C . SER A 1 184 ? -1.468 5.382 29.637 1.00 85.31 184 SER A C 1
ATOM 1543 O O . SER A 1 184 ? -1.540 6.614 29.548 1.00 85.31 184 SER A O 1
ATOM 1545 N N . SER A 1 185 ? -1.896 4.721 30.714 1.00 80.75 185 SER A N 1
ATOM 1546 C CA . SER A 1 185 ? -2.490 5.370 31.883 1.00 80.75 185 SER A CA 1
ATOM 1547 C C . SER A 1 185 ? -1.528 6.305 32.628 1.00 80.75 185 SER A C 1
ATOM 1549 O O . SER A 1 185 ? -1.984 7.228 33.294 1.00 80.75 185 SER A O 1
ATOM 1551 N N . ALA A 1 186 ? -0.207 6.106 32.536 1.00 64.50 186 ALA A N 1
ATOM 1552 C CA . ALA A 1 186 ? 0.747 6.866 33.347 1.00 64.50 186 ALA A CA 1
ATOM 1553 C C . ALA A 1 186 ? 1.111 8.238 32.747 1.00 64.50 186 ALA A C 1
ATOM 1555 O O . ALA A 1 186 ? 1.016 9.229 33.457 1.00 64.5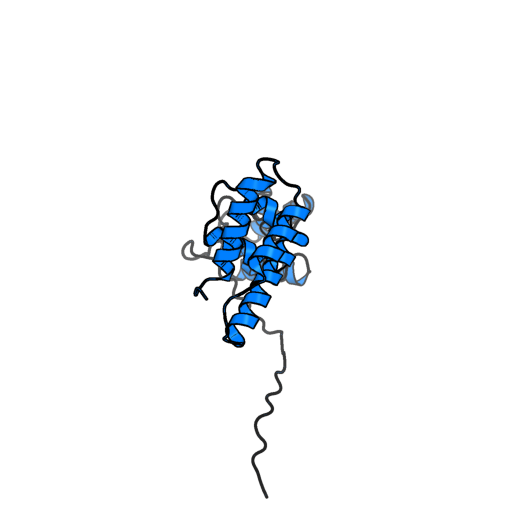0 186 ALA A O 1
ATOM 1556 N N . ASN A 1 187 ? 1.493 8.321 31.464 1.00 56.81 187 ASN A N 1
ATOM 1557 C CA . ASN A 1 187 ? 2.243 9.487 30.952 1.00 56.81 187 ASN A CA 1
ATOM 1558 C C . ASN A 1 187 ? 1.917 9.912 29.500 1.00 56.81 187 ASN A C 1
ATOM 1560 O O . ASN A 1 187 ? 2.758 10.538 28.861 1.00 56.81 187 ASN A O 1
ATOM 1564 N N . ASN A 1 188 ? 0.768 9.538 28.919 1.00 55.44 188 ASN A N 1
ATOM 1565 C CA . ASN A 1 188 ? 0.483 9.725 27.474 1.00 55.44 188 ASN A CA 1
ATOM 1566 C C . ASN A 1 188 ? 1.549 9.106 26.532 1.00 55.44 188 ASN A C 1
ATOM 1568 O O . ASN A 1 188 ? 1.593 9.411 25.344 1.00 55.44 188 ASN A O 1
ATOM 1572 N N . GLN A 1 189 ? 2.404 8.225 27.057 1.00 59.12 189 GLN A N 1
ATOM 1573 C CA . GLN A 1 189 ? 3.374 7.444 26.290 1.00 59.12 189 GLN A CA 1
ATOM 1574 C C . GLN A 1 189 ? 2.688 6.261 25.593 1.00 59.12 189 GLN A C 1
ATOM 1576 O O . GLN A 1 189 ? 1.565 5.885 25.954 1.00 59.12 189 GLN A O 1
ATOM 1581 N N . HIS A 1 190 ? 3.374 5.673 24.609 1.00 56.72 190 HIS A N 1
ATOM 1582 C CA . HIS A 1 190 ? 2.882 4.546 23.815 1.00 56.72 190 HIS A CA 1
ATOM 1583 C C . HIS A 1 190 ? 2.373 3.402 24.702 1.00 56.72 190 HIS A C 1
ATOM 1585 O O . HIS A 1 190 ? 3.011 3.005 25.681 1.00 56.72 190 HIS A O 1
ATOM 1591 N N . PHE A 1 191 ? 1.180 2.903 24.383 1.00 56.59 191 PHE A N 1
ATOM 1592 C CA . PHE A 1 191 ? 0.613 1.739 25.042 1.00 56.59 191 PHE A CA 1
ATOM 1593 C C . PHE A 1 191 ? 1.374 0.486 24.598 1.00 56.59 191 PHE A C 1
ATOM 1595 O O . PHE A 1 191 ? 1.319 0.120 23.431 1.00 56.59 191 PHE A O 1
ATOM 1602 N N . VAL A 1 192 ? 2.061 -0.175 25.532 1.00 58.41 192 VAL A N 1
ATOM 1603 C CA . VAL A 1 192 ? 2.716 -1.468 25.292 1.00 58.41 192 VAL A CA 1
ATOM 1604 C C . VAL A 1 192 ? 1.852 -2.5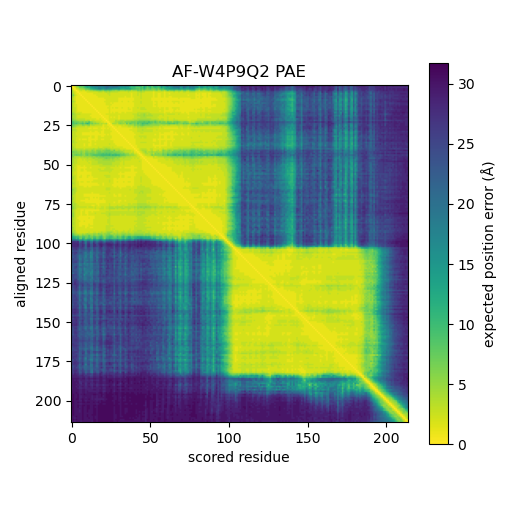67 25.920 1.00 58.41 192 VAL A C 1
ATOM 1606 O O . VAL A 1 192 ? 1.880 -2.741 27.146 1.00 58.41 192 VAL A O 1
ATOM 1609 N N . PRO A 1 193 ? 1.042 -3.302 25.138 1.00 53.28 193 PRO A N 1
ATOM 1610 C CA . PRO A 1 193 ? 0.295 -4.438 25.654 1.00 53.28 193 PRO A CA 1
ATOM 1611 C C . PRO A 1 193 ? 1.263 -5.583 25.952 1.00 53.28 193 PRO A C 1
ATOM 1613 O O . PRO A 1 193 ? 1.645 -6.328 25.059 1.00 53.28 193 PRO A O 1
ATOM 1616 N N . VAL A 1 194 ? 1.658 -5.761 27.212 1.00 47.28 194 VAL A N 1
ATOM 1617 C CA . VAL A 1 194 ? 2.384 -6.969 27.624 1.00 47.28 194 VAL A CA 1
ATOM 1618 C C . VAL A 1 194 ? 1.359 -8.040 27.980 1.00 47.28 194 VAL A C 1
ATOM 1620 O O . VAL A 1 194 ? 0.833 -8.066 29.094 1.00 47.28 194 VAL A O 1
ATOM 1623 N N . ILE A 1 195 ? 1.067 -8.930 27.033 1.00 45.31 195 ILE A N 1
ATOM 1624 C CA . ILE A 1 195 ? 0.468 -10.229 27.341 1.00 45.31 195 ILE A CA 1
ATOM 1625 C C . ILE A 1 195 ? 1.612 -11.237 27.301 1.00 45.31 195 ILE A C 1
ATOM 1627 O O . ILE A 1 195 ? 2.238 -11.443 26.268 1.00 45.31 195 ILE A O 1
ATOM 1631 N N . SER A 1 196 ? 1.926 -11.818 28.456 1.00 36.19 196 SER A N 1
ATOM 1632 C CA . SER A 1 196 ? 2.807 -12.980 28.534 1.00 36.19 196 SER A CA 1
ATOM 1633 C C . SER A 1 196 ? 2.169 -14.114 27.731 1.00 36.19 196 SER A C 1
ATOM 1635 O O . SER A 1 196 ? 1.145 -14.658 28.148 1.00 36.19 196 SER A O 1
ATOM 1637 N N . ASP A 1 197 ? 2.768 -14.462 26.592 1.00 34.88 197 ASP A N 1
ATOM 1638 C CA . ASP A 1 197 ? 2.474 -15.670 25.818 1.00 34.88 197 ASP A CA 1
ATOM 1639 C C . ASP A 1 197 ? 2.970 -16.911 26.588 1.00 34.88 197 ASP A C 1
ATOM 1641 O O . ASP A 1 197 ? 3.875 -17.644 26.184 1.00 34.88 197 ASP A O 1
ATOM 1645 N N . ALA A 1 198 ? 2.360 -17.180 27.741 1.00 33.41 198 ALA A N 1
ATOM 1646 C CA . ALA A 1 198 ? 2.452 -18.473 28.403 1.00 33.41 198 ALA A CA 1
ATOM 1647 C C . ALA A 1 198 ? 1.548 -19.466 27.653 1.00 33.41 198 ALA A C 1
ATOM 1649 O O . ALA A 1 198 ? 0.472 -19.825 28.122 1.00 33.41 198 ALA A O 1
ATOM 1650 N N . GLY A 1 199 ? 1.950 -19.865 26.442 1.00 33.91 199 GLY A N 1
ATOM 1651 C CA . GLY A 1 199 ? 1.131 -20.773 25.635 1.00 33.91 199 GLY A CA 1
ATOM 1652 C C . GLY A 1 199 ? 1.721 -21.318 24.337 1.00 33.91 199 GLY A C 1
ATOM 1653 O O . GLY A 1 199 ? 1.090 -22.178 23.733 1.00 33.91 199 GLY A O 1
ATOM 1654 N N . CYS A 1 200 ? 2.913 -20.900 23.898 1.00 28.73 200 CYS A N 1
ATOM 1655 C CA . CYS A 1 200 ? 3.536 -21.466 22.697 1.00 28.73 200 CYS A CA 1
ATOM 1656 C C . CYS A 1 200 ? 4.824 -22.221 23.053 1.00 28.73 200 CYS A C 1
ATOM 1658 O O . CYS A 1 200 ? 5.940 -21.746 22.851 1.00 28.73 200 CYS A O 1
ATOM 1660 N N . HIS A 1 201 ? 4.676 -23.431 23.600 1.00 33.44 201 HIS A N 1
ATOM 1661 C CA . HIS A 1 201 ? 5.755 -24.418 23.591 1.00 33.44 201 HIS A CA 1
ATOM 1662 C C . HIS A 1 201 ? 6.045 -24.826 22.139 1.00 33.44 201 HIS A C 1
ATOM 1664 O O . HIS A 1 201 ? 5.484 -25.787 21.623 1.00 33.44 201 HIS A O 1
ATOM 1670 N N . ARG A 1 202 ? 6.976 -24.130 21.480 1.00 32.59 202 ARG A N 1
ATOM 1671 C CA . ARG A 1 202 ? 7.811 -24.779 20.465 1.00 32.59 202 ARG A CA 1
ATOM 1672 C C . ARG A 1 202 ? 9.018 -25.359 21.180 1.00 32.59 202 ARG A C 1
ATOM 1674 O O . ARG A 1 202 ? 9.967 -24.647 21.498 1.00 32.59 202 ARG A O 1
ATOM 1681 N N . GLN A 1 203 ? 8.975 -26.665 21.423 1.00 31.20 203 GLN A N 1
ATOM 1682 C CA . GLN A 1 203 ? 10.170 -27.448 21.705 1.00 31.20 203 GLN A CA 1
ATOM 1683 C C . GLN A 1 203 ? 11.139 -27.284 20.527 1.00 31.20 203 GLN A C 1
ATOM 1685 O O . GLN A 1 203 ? 11.026 -27.947 19.500 1.00 31.20 203 GLN A O 1
ATOM 1690 N N . ARG A 1 204 ? 12.116 -26.387 20.673 1.00 30.06 204 ARG A N 1
ATOM 1691 C CA . ARG A 1 204 ? 13.397 -26.524 19.984 1.00 30.06 204 ARG A CA 1
ATOM 1692 C C . ARG A 1 204 ? 14.152 -27.606 20.746 1.00 30.06 204 ARG A C 1
ATOM 1694 O O . ARG A 1 204 ? 14.716 -27.347 21.803 1.00 30.06 204 ARG A O 1
ATOM 1701 N N . MET A 1 205 ? 14.101 -28.834 20.238 1.00 29.75 205 MET A N 1
ATOM 1702 C CA . MET A 1 205 ? 15.020 -29.888 20.658 1.00 29.75 205 MET A CA 1
ATOM 1703 C C . MET A 1 205 ? 16.436 -29.457 20.271 1.00 29.75 205 MET A C 1
ATOM 1705 O O . MET A 1 205 ? 16.844 -29.537 19.113 1.00 29.75 205 MET A O 1
ATOM 1709 N N . SER A 1 206 ? 17.164 -28.950 21.258 1.00 32.53 206 SER A N 1
ATOM 1710 C CA . SER A 1 206 ? 18.599 -28.715 21.211 1.00 32.53 206 SER A CA 1
ATOM 1711 C C . SER A 1 206 ? 19.307 -30.071 21.195 1.00 32.53 206 SER A C 1
ATOM 1713 O O . SER A 1 206 ? 19.523 -30.676 22.242 1.00 32.53 206 SER A O 1
ATOM 1715 N N . ASN A 1 207 ? 19.694 -30.565 20.019 1.00 34.84 207 ASN A N 1
ATOM 1716 C CA . ASN A 1 207 ? 20.703 -31.620 19.936 1.00 34.84 207 ASN A CA 1
ATOM 1717 C C . ASN A 1 207 ? 22.082 -30.997 20.173 1.00 34.84 207 ASN A C 1
ATOM 1719 O O . ASN A 1 207 ? 22.800 -30.649 19.242 1.00 34.84 207 ASN A O 1
ATOM 1723 N N . SER A 1 208 ? 22.448 -30.848 21.442 1.00 37.34 208 SER A N 1
ATOM 1724 C CA . SER A 1 208 ? 23.845 -30.761 21.854 1.00 37.34 208 SER A CA 1
ATOM 1725 C C . SER A 1 208 ? 23.952 -31.242 23.291 1.00 37.34 208 SER A C 1
ATOM 1727 O O . SER A 1 208 ? 23.659 -30.493 24.216 1.00 37.34 208 SER A O 1
ATOM 1729 N N . GLN A 1 209 ? 24.287 -32.526 23.439 1.00 35.88 209 GLN A N 1
ATOM 1730 C CA . GLN A 1 209 ? 25.138 -33.117 24.480 1.00 35.88 209 GLN A CA 1
ATOM 1731 C C . GLN A 1 209 ? 24.878 -34.630 24.550 1.00 35.88 209 GLN A C 1
ATOM 1733 O O . GLN A 1 209 ? 23.993 -35.110 25.249 1.00 35.88 209 GLN A O 1
ATOM 1738 N N . ARG A 1 210 ? 25.716 -35.408 23.862 1.00 35.69 210 ARG A N 1
ATOM 1739 C CA . ARG A 1 210 ? 26.165 -36.701 24.387 1.00 35.69 210 ARG A CA 1
ATOM 1740 C C . ARG A 1 210 ? 27.682 -36.655 24.463 1.00 35.69 210 ARG A C 1
ATOM 1742 O O . ARG A 1 210 ? 28.382 -36.946 23.500 1.00 35.69 210 ARG A O 1
ATOM 1749 N N . LYS A 1 211 ? 28.166 -36.215 25.624 1.00 35.34 211 LYS A N 1
ATOM 1750 C CA . LYS A 1 211 ? 29.497 -36.559 26.114 1.00 35.34 211 LYS A CA 1
ATOM 1751 C C . LYS A 1 211 ? 29.465 -38.033 26.532 1.00 35.34 211 LYS A C 1
ATOM 1753 O O . LYS A 1 211 ? 28.654 -38.406 27.368 1.00 35.34 211 LYS A O 1
ATOM 1758 N N . SER A 1 212 ? 30.298 -38.821 25.857 1.00 36.25 212 SER A N 1
ATOM 1759 C CA . SER A 1 212 ? 31.266 -39.783 26.406 1.00 36.25 212 SER A CA 1
ATOM 1760 C C . SER A 1 212 ? 30.976 -40.528 27.724 1.00 36.25 212 SER A C 1
ATOM 1762 O O . SER A 1 212 ? 30.788 -39.883 28.755 1.00 36.25 212 SER A O 1
ATOM 1764 N N . LEU A 1 213 ? 31.236 -41.846 27.638 1.00 33.19 213 LEU A N 1
ATOM 1765 C CA . LEU A 1 213 ? 31.699 -42.843 28.631 1.00 33.19 213 LEU A CA 1
ATOM 1766 C C . LEU A 1 213 ? 30.671 -43.897 29.081 1.00 33.19 213 LEU A C 1
ATOM 1768 O O . LEU A 1 213 ? 29.492 -43.568 29.225 1.00 33.19 213 LEU A O 1
ATOM 1772 N N . PRO A 1 214 ? 31.114 -45.143 29.360 1.00 44.31 214 PRO A N 1
ATOM 1773 C CA . PRO A 1 214 ? 32.497 -45.658 29.378 1.00 44.31 214 PRO A CA 1
ATOM 1774 C C . PRO A 1 214 ? 32.975 -46.254 28.049 1.00 44.31 214 PRO A C 1
ATOM 1776 O O . PRO A 1 214 ? 32.159 -46.896 27.353 1.00 44.31 214 PRO A O 1
#

Solvent-accessible surface area (backbone atoms only — not comparable to full-atom values): 12713 Å² total; per-residue (Å²): 128,66,96,58,48,61,60,53,50,55,49,51,52,34,56,49,40,49,60,31,46,76,68,66,75,44,57,67,74,56,5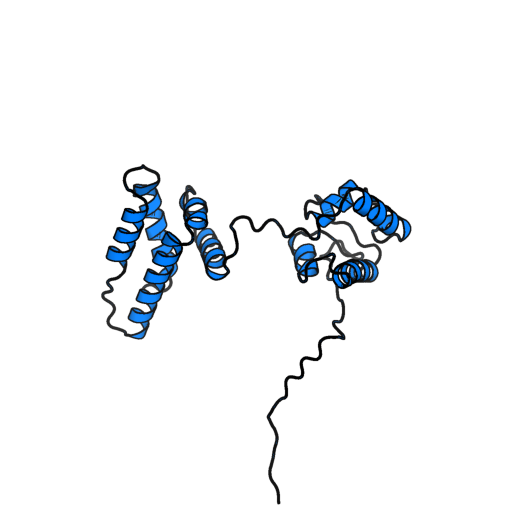2,54,52,52,52,44,66,66,60,60,71,70,91,62,84,51,65,75,59,40,54,49,49,50,51,43,46,51,52,51,46,48,43,63,69,75,37,48,67,57,47,58,61,54,46,67,45,98,66,80,53,72,66,56,45,54,52,52,53,49,31,61,79,68,69,51,62,93,74,65,59,69,66,52,45,39,88,72,52,71,72,52,35,47,55,48,33,53,51,39,47,75,67,45,39,35,72,60,83,63,51,49,65,54,51,49,22,51,27,48,62,61,56,92,66,49,49,42,25,48,44,54,68,58,48,39,51,52,56,51,48,41,34,73,72,67,60,32,56,95,57,46,67,58,44,38,50,78,61,47,46,41,20,29,52,86,74,74,41,82,47,76,70,84,72,84,79,86,75,75,87,72,82,77,80,75,91,79,84,83,80,83,83,134

Secondary structure (DSSP, 8-state):
--TTHHHHHHHHHHHHHHHHTTTT-S-HHHHHHHHHHHHS------HHHHHHHHHHHHHHHHHHHH-HHHHHHHHTSS---HHHHHHHHHHHHHT--S------S----HHHHHHHHHHHHHTT-BSS---HHHHHHHHTT--SSPEEBSSHHHHHHHHHHHHHTTSS-TTHHHHHHHTT-EE-TTTS-B-------TT---------------